Protein AF-A0A356F8R8-F1 (afdb_monomer)

Solvent-accessible surface area (backbone atoms only — not comparable to full-atom values): 13362 Å² total; per-residue (Å²): 129,89,61,66,87,83,54,49,58,68,58,48,51,52,45,50,47,66,68,47,67,82,53,99,66,63,59,43,29,42,50,39,72,48,41,33,42,83,85,25,40,31,35,57,41,28,85,85,42,59,75,45,39,69,36,51,53,25,67,57,47,25,76,77,69,74,30,52,52,32,49,30,39,32,30,40,7,29,25,28,15,23,25,66,76,27,68,31,54,86,28,48,30,30,36,21,36,29,26,23,89,46,42,39,37,14,40,22,52,74,42,43,64,51,61,48,83,57,57,34,66,59,71,61,25,46,42,64,32,93,91,34,90,66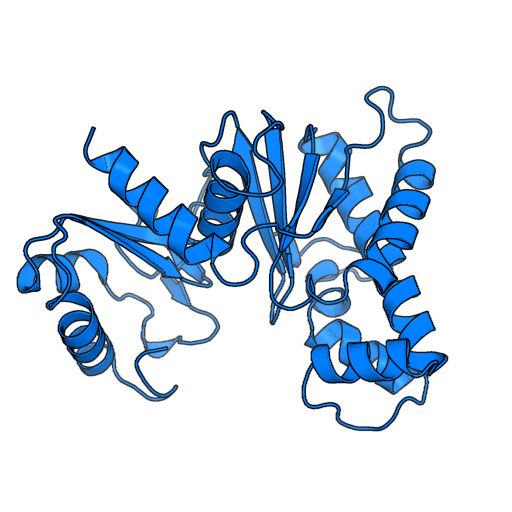,44,15,34,24,58,48,65,4,45,64,22,45,54,52,50,23,42,75,62,71,36,78,85,81,68,94,45,62,66,57,45,40,53,38,33,73,75,64,38,61,45,40,43,52,40,31,36,51,49,7,43,51,49,14,51,50,46,58,59,47,39,81,76,68,59,39,57,24,34,34,34,28,49,75,52,32,84,46,34,85,58,16,47,64,40,17,54,54,45,27,45,65,70,38,69,86,41,88,90,58,73,54,53,77,44,52,45,61,46,59,93,44,16,25,58,50,11,8,39,49,59,31,53,65,74,76,114

Sequence (261 aa):
MPCPADCGQKEFVDRLVDLLRPLPAASAGIDLPGFLDEKRRKILRLSNLPQLDGLHLAARLERRLKWNILLEADSNAGGVGEARLGAGREFKRLLYLSIGTGLGAALTIEGAPVRVSNNTVGHVAGVPIGGQTRRGAEKLLSARGILGRFRKRGGRSRLPGTLALFELARDGDQAALDTWLETGELLAELLAILVPLLRPDGIIIGGGVAGASEWFLPAARRALRLRLRSYEAGCPEIRAAGLKAYAGAAGAALSARDTLI

pLDDT: mean 91.65, std 8.09, range [53.22, 98.5]

Secondary structure (DSSP, 8-state):
--S-TT--HHHHHHHHHHHHTTS--SEEEEEESEEE-TTS-SEEEETT-GGGTT--HHHHHHHHH-SEEEEEEHHHHHHHHHHHTSTTTT-SEEEEEEESSSEEEEEEETTEE---GGGSS--GGG---TT-SSSHHHHHHSHHHHHHHHHHTTPPS--SSHHHHHHHHHTT-HHHHHHHHHHHHHHHHHHHHHHHHH--SEEEEESTTGGGHHHHHHHHHHHHHHHTTT-TT-PPEEEE-SSGGGHHHHHHHHHHHTT--

Mean predicted aligned error: 4.68 Å

Radius of gyration: 18.89 Å; Cα contacts (8 Å, |Δi|>4): 548; chains: 1; bounding box: 40×42×54 Å

Structure (mmCIF, N/CA/C/O backbone):
data_AF-A0A356F8R8-F1
#
_entry.id   AF-A0A356F8R8-F1
#
loop_
_atom_site.group_PDB
_atom_site.id
_atom_site.type_symbol
_atom_site.label_atom_id
_atom_site.label_alt_id
_atom_site.label_comp_id
_atom_site.label_asym_id
_atom_site.label_entity_id
_atom_site.label_seq_id
_atom_site.pdbx_PDB_ins_code
_atom_site.Cartn_x
_atom_site.Cartn_y
_atom_site.Cartn_z
_atom_site.occupancy
_atom_site.B_iso_or_equiv
_atom_site.auth_seq_id
_atom_site.auth_comp_id
_atom_site.auth_asym_id
_atom_site.auth_atom_id
_atom_site.pdbx_PDB_model_num
ATOM 1 N N . MET A 1 1 ? 8.201 -14.882 -3.331 1.00 56.53 1 MET A N 1
ATOM 2 C CA . MET A 1 1 ? 9.535 -14.426 -3.782 1.00 56.53 1 MET A CA 1
ATOM 3 C C . MET A 1 1 ? 10.306 -15.611 -4.335 1.00 56.53 1 MET A C 1
ATOM 5 O O . MET A 1 1 ? 10.178 -16.682 -3.758 1.00 56.53 1 MET A O 1
ATOM 9 N N . PRO A 1 2 ? 11.090 -15.437 -5.410 1.00 59.22 2 PRO A N 1
ATOM 10 C CA . PRO A 1 2 ? 11.803 -16.540 -6.052 1.00 59.22 2 PRO A CA 1
ATOM 11 C C . PRO A 1 2 ? 13.062 -16.999 -5.295 1.00 59.22 2 PRO A C 1
ATOM 13 O O . PRO A 1 2 ? 13.608 -18.034 -5.652 1.00 59.22 2 PRO A O 1
ATOM 16 N N . CYS A 1 3 ? 13.538 -16.265 -4.279 1.00 66.56 3 CYS A N 1
ATOM 17 C CA . CYS A 1 3 ? 14.807 -16.550 -3.601 1.00 66.56 3 CYS A CA 1
ATOM 18 C C . CYS A 1 3 ? 14.756 -16.250 -2.085 1.00 66.56 3 CYS A C 1
ATOM 20 O O . CYS A 1 3 ? 13.982 -15.367 -1.693 1.00 66.56 3 CYS A O 1
ATOM 22 N N . PRO A 1 4 ? 15.566 -16.934 -1.248 1.00 71.62 4 PRO A N 1
ATOM 23 C CA . PRO A 1 4 ? 15.776 -16.591 0.163 1.00 71.62 4 PRO A CA 1
ATOM 24 C C . PRO A 1 4 ? 16.387 -15.191 0.375 1.00 71.62 4 PRO A C 1
ATOM 26 O O . PRO A 1 4 ? 16.862 -14.552 -0.564 1.00 71.62 4 PRO A O 1
ATOM 29 N N . ALA A 1 5 ? 16.360 -14.692 1.616 1.00 68.69 5 ALA A N 1
ATOM 30 C CA . ALA A 1 5 ? 16.743 -13.312 1.942 1.00 68.69 5 ALA A CA 1
ATOM 31 C C . ALA A 1 5 ? 18.249 -13.010 1.796 1.00 68.69 5 ALA A C 1
ATOM 33 O O . ALA A 1 5 ? 18.619 -11.844 1.715 1.00 68.69 5 ALA A O 1
ATOM 34 N N . ASP A 1 6 ? 19.104 -14.029 1.741 1.00 72.69 6 ASP A N 1
ATOM 35 C CA . ASP A 1 6 ? 20.565 -13.963 1.572 1.00 72.69 6 ASP A CA 1
ATOM 36 C C . ASP A 1 6 ? 21.023 -14.127 0.109 1.00 72.69 6 ASP A C 1
ATOM 38 O O . ASP A 1 6 ? 22.210 -14.040 -0.203 1.00 72.69 6 ASP A O 1
ATOM 42 N N . CYS A 1 7 ? 20.075 -14.305 -0.808 1.00 81.25 7 CYS A N 1
ATOM 43 C CA . CYS A 1 7 ? 20.317 -14.486 -2.231 1.00 81.25 7 CYS A CA 1
ATOM 44 C C . CYS A 1 7 ? 21.020 -13.286 -2.875 1.00 81.25 7 CYS A C 1
ATOM 46 O O . CYS A 1 7 ? 20.529 -12.154 -2.806 1.00 81.25 7 CYS A O 1
ATOM 48 N N . GLY A 1 8 ? 22.143 -13.533 -3.556 1.00 88.94 8 GLY A N 1
ATOM 49 C CA . GLY A 1 8 ? 22.891 -12.502 -4.277 1.00 88.94 8 GLY A CA 1
ATOM 50 C C . GLY A 1 8 ? 22.179 -12.004 -5.543 1.00 88.94 8 GLY A C 1
ATOM 51 O O . GLY A 1 8 ? 21.314 -12.674 -6.107 1.00 88.94 8 GLY A O 1
ATOM 52 N N . GLN A 1 9 ? 22.592 -10.839 -6.061 1.00 92.69 9 GLN A N 1
ATOM 53 C CA . GLN A 1 9 ? 21.959 -10.216 -7.239 1.00 92.69 9 GLN A CA 1
ATOM 54 C C . GLN A 1 9 ? 21.925 -11.127 -8.475 1.00 92.69 9 GLN A C 1
ATOM 56 O O . GLN A 1 9 ? 20.934 -11.139 -9.203 1.00 92.69 9 GLN A O 1
ATOM 61 N N . LYS A 1 10 ? 23.005 -11.879 -8.735 1.00 92.56 10 LYS A N 1
ATOM 62 C CA . LYS A 1 10 ? 23.079 -12.791 -9.888 1.00 92.56 10 LYS A CA 1
ATOM 63 C C . LYS A 1 10 ? 22.031 -13.899 -9.772 1.00 92.56 10 LYS A C 1
ATOM 65 O O . LYS A 1 10 ? 21.245 -14.076 -10.695 1.00 92.56 10 LYS A O 1
ATOM 70 N N . GLU A 1 11 ? 22.005 -14.583 -8.631 1.00 92.75 11 GLU A N 1
ATOM 71 C CA . GLU A 1 11 ? 21.069 -15.677 -8.372 1.00 92.75 11 GLU A CA 1
ATOM 72 C C . GLU A 1 11 ? 19.614 -15.194 -8.430 1.00 92.75 11 GLU A C 1
ATOM 74 O O . GLU A 1 11 ? 18.769 -15.842 -9.043 1.00 92.75 11 GLU A O 1
ATOM 79 N N . PHE A 1 12 ? 19.327 -14.012 -7.879 1.00 92.31 12 PHE A N 1
ATOM 80 C CA . PHE A 1 12 ? 18.001 -13.405 -7.965 1.00 92.31 12 PHE A CA 1
ATOM 81 C C . PHE A 1 12 ? 17.548 -13.208 -9.421 1.00 92.31 12 PHE A C 1
ATOM 83 O O . PHE A 1 12 ? 16.421 -13.556 -9.779 1.00 92.31 12 PHE A O 1
ATOM 90 N N . VAL A 1 13 ? 18.433 -12.684 -10.277 1.00 94.56 13 VAL A N 1
ATOM 91 C CA . VAL A 1 13 ? 18.146 -12.500 -11.707 1.00 94.56 13 VAL A CA 1
ATOM 92 C C . VAL A 1 13 ? 18.006 -13.843 -12.427 1.00 94.56 13 VAL A C 1
ATOM 94 O O . VAL A 1 13 ? 17.118 -13.968 -13.264 1.00 94.56 13 VAL A O 1
ATOM 97 N N . ASP A 1 14 ? 18.858 -14.829 -12.130 1.00 94.38 14 ASP A N 1
ATOM 98 C CA . ASP A 1 14 ? 18.773 -16.181 -12.703 1.00 94.38 14 ASP A CA 1
ATOM 99 C C . ASP A 1 14 ? 17.395 -16.798 -12.441 1.00 94.38 14 ASP A C 1
ATOM 101 O O . ASP A 1 14 ? 16.677 -17.131 -13.383 1.00 94.38 14 ASP A O 1
ATOM 105 N N . ARG A 1 15 ? 16.959 -16.808 -11.180 1.00 93.50 15 ARG A N 1
ATOM 106 C CA . ARG A 1 15 ? 15.668 -17.387 -10.792 1.00 93.50 15 ARG A CA 1
ATOM 107 C C . ARG A 1 15 ? 14.468 -16.639 -11.370 1.00 93.50 15 ARG A C 1
ATOM 109 O O . ARG A 1 15 ? 13.476 -17.267 -11.728 1.00 93.50 15 ARG A O 1
ATOM 116 N N . LEU A 1 16 ? 14.533 -15.308 -11.474 1.00 93.38 16 LEU A N 1
ATOM 117 C CA . LEU A 1 16 ? 13.480 -14.540 -12.148 1.00 93.38 16 LEU A CA 1
ATOM 118 C C . LEU A 1 16 ? 13.394 -14.876 -13.638 1.00 93.38 16 LEU A C 1
ATOM 120 O O . LEU A 1 16 ? 12.294 -14.980 -14.169 1.00 93.38 16 LEU A O 1
ATOM 124 N N . VAL A 1 17 ? 14.529 -15.055 -14.315 1.00 95.25 17 VAL A N 1
ATOM 125 C CA . VAL A 1 17 ? 14.537 -15.457 -15.727 1.00 95.25 17 VAL A CA 1
ATOM 126 C C . VAL A 1 17 ? 13.929 -16.843 -15.896 1.00 95.25 17 VAL A C 1
ATOM 128 O O . VAL A 1 17 ? 13.112 -17.014 -16.795 1.00 95.25 17 VAL A O 1
ATOM 131 N N . ASP A 1 18 ? 14.273 -17.798 -15.034 1.00 94.81 18 ASP A N 1
ATOM 132 C CA . ASP A 1 18 ? 13.727 -19.157 -15.099 1.00 94.81 18 ASP A CA 1
ATOM 133 C C . ASP A 1 18 ? 12.215 -19.186 -14.838 1.00 94.81 18 ASP A C 1
ATOM 135 O O . ASP A 1 18 ? 11.489 -19.924 -15.500 1.00 94.81 18 ASP A O 1
ATOM 139 N N . LEU A 1 19 ? 11.726 -18.332 -13.931 1.00 93.06 19 LEU A N 1
ATOM 140 C CA . LEU A 1 19 ? 10.296 -18.180 -13.661 1.00 93.06 19 LEU A CA 1
ATOM 141 C C . LEU A 1 19 ? 9.539 -17.547 -14.837 1.00 93.06 19 LEU A C 1
ATOM 143 O O . LEU A 1 19 ? 8.409 -17.933 -15.122 1.00 93.06 19 LEU A O 1
ATOM 147 N N . LEU A 1 20 ? 10.134 -16.545 -15.487 1.00 93.12 20 LEU A N 1
ATOM 148 C CA . LEU A 1 20 ? 9.461 -15.757 -16.518 1.00 93.12 20 LEU A CA 1
ATOM 149 C C . LEU A 1 20 ? 9.541 -16.405 -17.900 1.00 93.12 20 LEU A C 1
ATOM 151 O O . LEU A 1 20 ? 8.553 -16.392 -18.621 1.00 93.12 20 LEU A O 1
ATOM 155 N N . ARG A 1 21 ? 10.679 -17.002 -18.273 1.00 93.62 21 ARG A N 1
ATOM 156 C CA . ARG A 1 21 ? 10.941 -17.537 -19.623 1.00 93.62 21 ARG A CA 1
ATOM 157 C C . ARG A 1 21 ? 9.838 -18.447 -20.196 1.00 93.62 21 ARG A C 1
ATOM 159 O O . ARG A 1 21 ? 9.625 -18.357 -21.402 1.00 93.62 21 ARG A O 1
ATOM 166 N N . PRO A 1 22 ? 9.149 -19.302 -19.416 1.00 95.00 22 PRO A N 1
ATOM 167 C CA . PRO A 1 22 ? 8.088 -20.154 -19.953 1.00 95.00 22 PRO A CA 1
ATOM 168 C C . PRO A 1 22 ? 6.819 -19.400 -20.378 1.00 95.00 22 PRO A C 1
ATOM 170 O O . PRO A 1 22 ? 5.973 -19.981 -21.054 1.00 95.00 22 PRO A O 1
ATOM 173 N N . LEU A 1 23 ? 6.637 -18.142 -19.962 1.00 93.00 23 LEU A N 1
ATOM 174 C CA . LEU A 1 23 ? 5.413 -17.393 -20.239 1.00 93.00 23 LEU A CA 1
ATOM 175 C C . LEU A 1 23 ? 5.447 -16.796 -21.659 1.00 93.00 23 LEU A C 1
ATOM 177 O O . LEU A 1 23 ? 6.457 -16.211 -22.052 1.00 93.00 23 LEU A O 1
ATOM 181 N N . PRO A 1 24 ? 4.344 -16.867 -22.427 1.00 92.62 24 PRO A N 1
ATOM 182 C CA . PRO A 1 24 ? 4.261 -16.287 -23.765 1.00 92.62 24 PRO A CA 1
ATOM 183 C C . PRO A 1 24 ? 4.009 -14.771 -23.687 1.00 92.62 24 PRO A C 1
ATOM 185 O O . PRO A 1 24 ? 2.904 -14.295 -23.938 1.00 92.62 24 PRO A O 1
ATOM 188 N N . ALA A 1 25 ? 5.026 -14.004 -23.296 1.00 91.25 25 ALA A N 1
ATOM 189 C CA . ALA A 1 25 ? 4.940 -12.553 -23.141 1.00 91.25 25 ALA A CA 1
ATOM 190 C C . ALA A 1 25 ? 6.011 -11.819 -23.962 1.00 91.25 25 ALA A C 1
ATOM 192 O O . ALA A 1 25 ? 7.051 -12.376 -24.296 1.00 91.25 25 ALA A O 1
ATOM 193 N N . ALA A 1 26 ? 5.751 -10.544 -24.265 1.00 90.44 26 ALA A N 1
ATOM 194 C CA . ALA A 1 26 ? 6.723 -9.616 -24.859 1.00 90.44 26 ALA A CA 1
ATOM 195 C C . ALA A 1 26 ? 7.119 -8.482 -23.893 1.00 90.44 26 ALA A C 1
ATOM 197 O O . ALA A 1 26 ? 8.051 -7.721 -24.156 1.00 90.44 26 ALA A O 1
ATOM 198 N N . SER A 1 27 ? 6.424 -8.369 -22.759 1.00 94.00 27 SER A N 1
ATOM 199 C CA . SER A 1 27 ? 6.683 -7.367 -21.729 1.00 94.00 27 SER A CA 1
ATOM 200 C C . SER A 1 27 ? 6.327 -7.877 -20.342 1.00 94.00 27 SER A C 1
ATOM 202 O O . SER A 1 27 ? 5.372 -8.639 -20.197 1.00 94.00 27 SER A O 1
ATOM 204 N N . ALA A 1 28 ? 7.025 -7.386 -19.321 1.00 95.19 28 ALA A N 1
ATOM 205 C CA . ALA A 1 28 ? 6.699 -7.650 -17.925 1.00 95.19 28 ALA A CA 1
ATOM 206 C C . ALA A 1 28 ? 6.843 -6.387 -17.071 1.00 95.19 28 ALA A C 1
ATOM 208 O O . ALA A 1 28 ? 7.812 -5.638 -17.196 1.00 95.19 28 ALA A O 1
ATOM 209 N N . GLY A 1 29 ? 5.891 -6.196 -16.162 1.00 95.81 29 GLY A N 1
ATOM 210 C CA . GLY A 1 29 ? 6.020 -5.264 -15.051 1.00 95.81 29 GLY A CA 1
ATOM 211 C C . GLY A 1 29 ? 6.424 -6.014 -13.791 1.00 95.81 29 GLY A C 1
ATOM 212 O O . GLY A 1 29 ? 5.852 -7.060 -13.493 1.00 95.81 29 GLY A O 1
ATOM 213 N N . ILE A 1 30 ? 7.395 -5.486 -13.056 1.00 94.88 30 ILE A N 1
ATOM 214 C CA . ILE A 1 30 ? 7.879 -6.059 -11.801 1.00 94.88 30 ILE A CA 1
ATOM 215 C C . ILE A 1 30 ? 7.530 -5.090 -10.672 1.00 94.88 30 ILE A C 1
ATOM 217 O O . ILE A 1 30 ? 8.125 -4.014 -10.588 1.00 94.88 30 ILE A O 1
ATOM 221 N N . ASP A 1 31 ? 6.573 -5.465 -9.819 1.00 92.75 31 ASP A N 1
ATOM 222 C CA . ASP A 1 31 ? 6.307 -4.729 -8.582 1.00 92.75 31 ASP A CA 1
ATOM 223 C C . ASP A 1 31 ? 7.415 -4.977 -7.549 1.00 92.75 31 ASP A C 1
ATOM 225 O O . ASP A 1 31 ? 7.956 -6.081 -7.435 1.00 92.75 31 ASP A O 1
ATOM 229 N N . LEU A 1 32 ? 7.820 -3.916 -6.849 1.00 90.62 32 LEU A N 1
ATOM 230 C CA . LEU A 1 32 ? 8.933 -3.948 -5.908 1.00 90.62 32 LEU A CA 1
ATOM 231 C C . LEU A 1 32 ? 8.662 -3.044 -4.690 1.00 90.62 32 LEU A C 1
ATOM 233 O O . LEU A 1 32 ? 8.307 -1.875 -4.867 1.00 90.62 32 LEU A O 1
ATOM 237 N N . PRO A 1 33 ? 8.882 -3.531 -3.450 1.00 86.50 33 PRO A N 1
ATOM 238 C CA . PRO A 1 33 ? 8.650 -2.759 -2.230 1.00 86.50 33 PRO A CA 1
ATOM 239 C C . PRO A 1 33 ? 9.844 -1.850 -1.903 1.00 86.50 33 PRO A C 1
ATOM 241 O O . PRO A 1 33 ? 10.651 -2.137 -1.009 1.00 86.50 33 PRO A O 1
ATOM 244 N N . GLY A 1 34 ? 9.985 -0.751 -2.644 1.00 84.94 34 GLY A N 1
ATOM 245 C CA . GLY A 1 34 ? 11.009 0.253 -2.367 1.00 84.94 34 GLY A CA 1
ATOM 246 C C . GLY A 1 34 ? 11.134 1.351 -3.414 1.00 84.94 34 GLY A C 1
ATOM 247 O O . GLY A 1 34 ? 10.202 1.650 -4.155 1.00 84.94 34 GLY A O 1
ATOM 248 N N . PHE A 1 35 ? 12.303 1.987 -3.431 1.00 87.62 35 PHE A N 1
ATOM 249 C CA . PHE A 1 35 ? 12.579 3.168 -4.239 1.00 87.62 35 PHE A CA 1
ATOM 250 C C . PHE A 1 35 ? 13.278 2.786 -5.540 1.00 87.62 35 PHE A C 1
ATOM 252 O O . PHE A 1 35 ? 14.259 2.036 -5.546 1.00 87.62 35 PHE A O 1
ATOM 259 N N . LEU A 1 36 ? 12.787 3.355 -6.635 1.00 90.81 36 LEU A N 1
ATOM 260 C CA . LEU A 1 36 ? 13.277 3.140 -7.992 1.00 90.81 36 LEU A CA 1
ATOM 261 C C . LEU A 1 36 ? 13.835 4.446 -8.556 1.00 90.81 36 LEU A C 1
ATOM 2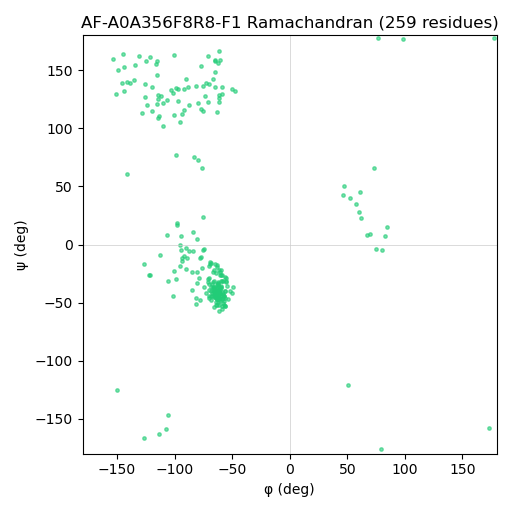63 O O . LEU A 1 36 ? 13.425 5.530 -8.136 1.00 90.81 36 LEU A O 1
ATOM 267 N N . ASP A 1 37 ? 14.747 4.345 -9.521 1.00 91.19 37 ASP A N 1
ATOM 268 C CA . ASP A 1 37 ? 15.199 5.512 -10.278 1.00 91.19 37 ASP A CA 1
ATOM 269 C C . ASP A 1 37 ? 14.053 6.100 -11.108 1.00 91.19 37 ASP A C 1
ATOM 271 O O . ASP A 1 37 ? 13.090 5.410 -11.428 1.00 91.19 37 ASP A O 1
ATOM 275 N N . GLU A 1 38 ? 14.148 7.370 -11.499 1.00 87.69 38 GLU A N 1
ATOM 276 C CA . GLU A 1 38 ? 13.085 8.071 -12.243 1.00 87.69 38 GLU A CA 1
ATOM 277 C C . GLU A 1 38 ? 12.675 7.345 -13.532 1.00 87.69 38 GLU A C 1
ATOM 279 O O . GLU A 1 38 ? 11.509 7.348 -13.918 1.00 87.69 38 GLU A O 1
ATOM 284 N N . LYS A 1 39 ? 13.620 6.643 -14.169 1.00 90.62 39 LYS A N 1
ATOM 285 C CA . LYS A 1 39 ? 13.356 5.855 -15.378 1.00 90.62 39 LYS A CA 1
ATOM 286 C C . LYS A 1 39 ? 12.675 4.515 -15.096 1.00 90.62 39 LYS A C 1
ATOM 288 O O . LYS A 1 39 ? 12.219 3.875 -16.040 1.00 90.62 39 LYS A O 1
ATOM 293 N N . ARG A 1 40 ? 12.599 4.084 -13.832 1.00 92.50 40 ARG A N 1
ATOM 294 C CA . ARG A 1 40 ? 12.009 2.814 -13.380 1.00 92.50 40 ARG A CA 1
ATOM 295 C C . ARG A 1 40 ? 12.707 1.580 -13.964 1.00 92.50 40 ARG A C 1
ATOM 297 O O . ARG A 1 40 ? 12.090 0.627 -14.439 1.00 92.50 40 ARG A O 1
ATOM 304 N N . ARG A 1 41 ? 14.036 1.619 -13.939 1.00 94.12 41 ARG A N 1
ATOM 305 C CA . ARG A 1 41 ? 14.967 0.639 -14.522 1.00 94.12 41 ARG A CA 1
ATOM 306 C C . ARG A 1 41 ? 15.923 0.044 -13.495 1.00 94.12 41 ARG A C 1
ATOM 308 O O . ARG A 1 41 ? 16.436 -1.062 -13.696 1.00 94.12 41 ARG A O 1
ATOM 315 N N . LYS A 1 42 ? 16.190 0.790 -12.424 1.00 94.62 42 LYS A N 1
ATOM 316 C CA . LYS A 1 42 ? 17.167 0.492 -11.383 1.00 94.62 42 LYS A CA 1
ATOM 317 C C . LYS A 1 42 ? 16.504 0.529 -10.013 1.00 94.62 42 LYS A C 1
ATOM 319 O O . LYS A 1 42 ? 15.748 1.442 -9.689 1.00 94.62 42 LYS A O 1
ATOM 324 N N . ILE A 1 43 ? 16.866 -0.445 -9.191 1.00 94.06 43 ILE A N 1
ATOM 325 C CA . ILE A 1 43 ? 16.535 -0.462 -7.773 1.00 94.06 43 ILE A CA 1
ATOM 326 C C . ILE A 1 43 ? 17.470 0.514 -7.063 1.00 94.06 43 ILE A C 1
ATOM 328 O O . ILE A 1 43 ? 18.686 0.316 -7.065 1.00 94.06 43 ILE A O 1
ATOM 332 N N . LEU A 1 44 ? 16.926 1.574 -6.466 1.00 92.06 44 LEU A N 1
ATOM 333 C CA . LEU A 1 44 ? 17.719 2.469 -5.625 1.00 92.06 44 LEU A CA 1
ATOM 334 C C . LEU A 1 44 ? 17.864 1.885 -4.228 1.00 92.06 44 LEU A C 1
ATOM 336 O O . LEU A 1 44 ? 18.985 1.793 -3.739 1.00 92.06 44 LEU A O 1
ATOM 340 N N . ARG A 1 45 ? 16.742 1.502 -3.606 1.00 89.88 45 ARG A N 1
ATOM 341 C CA . ARG A 1 45 ? 16.689 0.948 -2.248 1.00 89.88 45 ARG A CA 1
ATOM 342 C C . ARG A 1 45 ? 15.510 -0.014 -2.090 1.00 89.88 45 ARG A C 1
ATOM 344 O O . ARG A 1 45 ? 14.377 0.388 -2.348 1.00 89.88 45 ARG A O 1
ATOM 351 N N . LEU A 1 46 ? 15.745 -1.220 -1.580 1.00 86.25 46 LEU A N 1
ATOM 352 C CA . LEU A 1 46 ? 14.722 -2.176 -1.149 1.00 86.25 46 LEU A CA 1
ATOM 353 C C . LEU A 1 46 ? 14.879 -2.488 0.336 1.00 86.25 46 LEU A C 1
ATOM 355 O O . LEU A 1 46 ? 15.847 -3.113 0.757 1.00 86.25 46 LEU A O 1
ATOM 359 N N . SER A 1 47 ? 13.884 -2.108 1.138 1.00 74.38 47 SER A N 1
ATOM 360 C CA . SER A 1 47 ? 13.939 -2.261 2.600 1.00 74.38 47 SER A CA 1
ATOM 361 C C . SER A 1 47 ? 14.110 -3.715 3.047 1.00 74.38 47 SER A C 1
ATOM 363 O O . SER A 1 47 ? 14.803 -3.979 4.025 1.00 74.38 47 SER A O 1
ATOM 365 N N . ASN A 1 48 ? 13.492 -4.654 2.324 1.00 79.31 48 ASN A N 1
ATOM 366 C CA . ASN A 1 48 ? 13.497 -6.075 2.677 1.00 79.31 48 ASN A CA 1
ATOM 367 C C . ASN A 1 48 ? 14.620 -6.869 1.992 1.00 79.31 48 ASN A C 1
ATOM 369 O O . ASN A 1 48 ? 14.862 -8.008 2.377 1.00 79.31 48 ASN A O 1
ATOM 373 N N . LEU A 1 49 ? 15.263 -6.300 0.966 1.00 84.94 49 LEU A N 1
ATOM 374 C CA . LEU A 1 49 ? 16.275 -6.967 0.136 1.00 84.94 49 LEU A CA 1
ATOM 375 C C . LEU A 1 49 ? 17.403 -5.986 -0.221 1.00 84.94 49 LEU A C 1
ATOM 377 O O . LEU A 1 49 ? 17.618 -5.697 -1.403 1.00 84.94 49 LEU A O 1
ATOM 381 N N . PRO A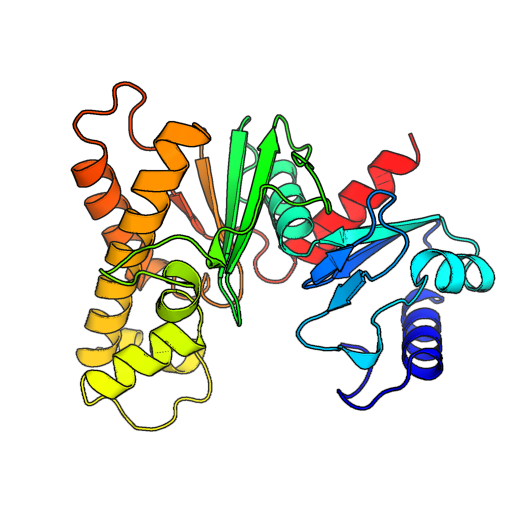 1 50 ? 18.114 -5.440 0.780 1.00 88.44 50 PRO A N 1
ATOM 382 C CA . PRO A 1 50 ? 19.116 -4.400 0.558 1.00 88.44 50 PRO A CA 1
ATOM 383 C C . PRO A 1 50 ? 20.268 -4.860 -0.345 1.00 88.44 50 PRO A C 1
ATOM 385 O O . PRO A 1 50 ? 20.926 -4.046 -0.981 1.00 88.44 50 PRO A O 1
ATOM 388 N N . GLN A 1 51 ? 20.504 -6.168 -0.465 1.00 89.19 51 GLN A N 1
ATOM 389 C CA . GLN A 1 51 ? 21.502 -6.717 -1.380 1.00 89.19 51 GLN A CA 1
ATOM 390 C C . GLN A 1 51 ? 21.181 -6.473 -2.863 1.00 89.19 51 GLN A C 1
ATOM 392 O O . GLN A 1 51 ? 22.058 -6.605 -3.717 1.00 89.19 51 GLN A O 1
ATOM 397 N N . LEU A 1 52 ? 19.936 -6.122 -3.191 1.00 91.69 52 LEU A N 1
ATOM 398 C CA . LEU A 1 52 ? 19.517 -5.751 -4.543 1.00 91.69 52 LEU A CA 1
ATOM 399 C C . LEU A 1 52 ? 19.664 -4.245 -4.815 1.00 91.69 52 LEU A C 1
ATOM 401 O O . LEU A 1 52 ? 19.421 -3.810 -5.942 1.00 91.69 52 LEU A O 1
ATOM 405 N N . ASP A 1 53 ? 20.074 -3.449 -3.825 1.00 93.38 53 ASP A N 1
ATOM 406 C CA . ASP A 1 53 ? 20.288 -2.013 -3.990 1.00 93.38 53 ASP A CA 1
ATOM 407 C C . ASP A 1 53 ? 21.332 -1.749 -5.089 1.00 93.38 53 ASP A C 1
ATOM 409 O O . ASP A 1 53 ? 22.361 -2.420 -5.207 1.00 93.38 53 ASP A O 1
ATOM 413 N N . GLY A 1 54 ? 21.045 -0.781 -5.957 1.00 94.44 54 GLY A N 1
ATOM 414 C CA . GLY A 1 54 ? 21.889 -0.444 -7.099 1.00 94.44 54 GLY A CA 1
ATOM 415 C C . GLY A 1 54 ? 21.739 -1.363 -8.320 1.00 94.44 54 GLY A C 1
ATOM 416 O O . GLY A 1 54 ? 22.332 -1.074 -9.364 1.00 94.44 54 GLY A O 1
ATOM 417 N N . LEU A 1 55 ? 20.943 -2.435 -8.251 1.00 95.25 55 LEU A N 1
ATOM 418 C CA . LEU A 1 55 ? 20.764 -3.363 -9.367 1.00 95.25 55 LEU A CA 1
ATOM 419 C C . LEU A 1 55 ? 19.951 -2.728 -10.506 1.00 95.25 55 LEU A C 1
ATOM 421 O O . LEU A 1 55 ? 18.787 -2.357 -10.350 1.00 95.25 55 LEU A O 1
ATOM 425 N N . HIS A 1 56 ? 20.540 -2.691 -11.704 1.00 96.69 56 HIS A N 1
ATOM 426 C CA . HIS A 1 56 ? 19.844 -2.387 -12.961 1.00 96.69 56 HIS A CA 1
ATOM 427 C C . HIS A 1 56 ? 19.012 -3.598 -13.420 1.00 96.69 56 HIS A C 1
ATOM 429 O O . HIS A 1 56 ? 19.337 -4.250 -14.417 1.00 96.69 56 HIS A O 1
ATOM 435 N N . LEU A 1 57 ? 17.981 -3.943 -12.641 1.00 96.00 57 LEU A N 1
ATOM 436 C CA . LEU A 1 57 ? 17.220 -5.184 -12.794 1.00 96.00 57 LEU A CA 1
ATOM 437 C C . LEU A 1 57 ? 16.562 -5.282 -14.170 1.00 96.00 57 LEU A C 1
ATOM 439 O O . LEU A 1 57 ? 16.674 -6.323 -14.816 1.00 96.00 57 LEU A O 1
ATOM 443 N N . ALA A 1 58 ? 15.949 -4.198 -14.649 1.00 95.94 58 ALA A N 1
ATOM 444 C CA . ALA A 1 58 ? 15.245 -4.223 -15.924 1.00 95.94 58 ALA A CA 1
ATOM 445 C C . ALA A 1 58 ? 16.194 -4.608 -17.072 1.00 95.94 58 ALA A C 1
ATOM 447 O O . ALA A 1 58 ? 16.021 -5.652 -17.690 1.00 95.94 58 ALA A O 1
ATOM 448 N N . ALA A 1 59 ? 17.307 -3.887 -17.242 1.00 96.56 59 ALA A N 1
ATOM 4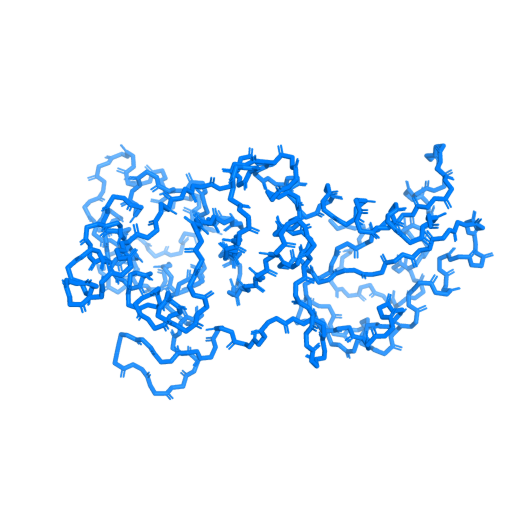49 C CA . ALA A 1 59 ? 18.300 -4.178 -18.285 1.00 96.56 59 ALA A CA 1
ATOM 450 C C . ALA A 1 59 ? 18.941 -5.581 -18.172 1.00 96.56 59 ALA A C 1
ATOM 452 O O . ALA A 1 59 ? 19.438 -6.142 -19.153 1.00 96.56 59 ALA A O 1
ATOM 453 N N . ARG A 1 60 ? 18.992 -6.163 -16.968 1.00 96.69 60 ARG A N 1
ATOM 454 C CA . ARG A 1 60 ? 19.484 -7.535 -16.753 1.00 96.69 60 ARG A CA 1
ATOM 455 C C . ARG A 1 60 ? 18.484 -8.574 -17.259 1.00 96.69 60 ARG A C 1
ATOM 457 O O . ARG A 1 60 ? 18.910 -9.535 -17.898 1.00 96.69 60 ARG A O 1
ATOM 464 N N . LEU A 1 61 ? 17.195 -8.364 -17.003 1.00 96.75 61 LEU A N 1
ATOM 465 C CA . LEU A 1 61 ? 16.118 -9.239 -17.463 1.00 96.75 61 LEU A CA 1
ATOM 466 C C . LEU A 1 61 ? 15.922 -9.132 -18.981 1.00 96.75 61 LEU A C 1
ATOM 468 O O . LEU A 1 61 ? 15.912 -10.153 -19.663 1.00 96.75 61 LEU A O 1
ATOM 472 N N . GLU A 1 62 ? 15.891 -7.920 -19.537 1.00 96.19 62 GLU A N 1
ATOM 473 C CA . GLU A 1 62 ? 15.706 -7.696 -20.980 1.00 96.19 62 GLU A CA 1
ATOM 474 C C . GLU A 1 62 ? 16.770 -8.378 -21.833 1.00 96.19 62 GLU A C 1
ATOM 476 O O . GLU A 1 62 ? 16.459 -9.013 -22.838 1.00 96.19 62 GLU A O 1
ATOM 481 N N . ARG A 1 63 ? 18.043 -8.316 -21.421 1.00 96.38 63 ARG A N 1
ATOM 482 C CA . ARG A 1 63 ? 19.128 -8.963 -22.173 1.00 96.38 63 ARG A CA 1
ATOM 483 C C . ARG A 1 63 ? 18.918 -10.468 -22.334 1.00 96.38 63 ARG A C 1
ATOM 485 O O . ARG A 1 63 ? 19.350 -11.015 -23.351 1.00 96.38 63 ARG A O 1
ATOM 492 N N . ARG A 1 64 ? 18.272 -11.106 -21.352 1.00 96.50 64 ARG A N 1
ATOM 493 C CA . ARG A 1 64 ? 18.088 -12.561 -21.257 1.00 96.50 64 ARG A CA 1
ATOM 494 C C . ARG A 1 64 ? 16.728 -13.052 -21.739 1.00 96.50 64 ARG A C 1
ATOM 496 O O . ARG A 1 64 ? 16.655 -14.190 -22.184 1.00 96.50 64 ARG A O 1
ATOM 503 N N . LEU A 1 65 ? 15.689 -12.227 -21.622 1.00 95.50 65 LEU A N 1
ATOM 504 C CA . LEU A 1 65 ? 14.318 -12.563 -22.021 1.00 95.50 65 LEU A CA 1
ATOM 505 C C . LEU A 1 65 ? 13.936 -11.969 -23.381 1.00 95.50 65 LEU A C 1
ATOM 507 O O . LEU A 1 65 ? 13.056 -12.500 -24.040 1.00 95.50 65 LEU A O 1
ATOM 511 N N . LYS A 1 66 ? 14.610 -10.893 -23.815 1.00 95.00 66 LYS A N 1
ATOM 512 C CA . LYS A 1 66 ? 14.243 -10.084 -24.994 1.00 95.00 66 LYS A CA 1
ATOM 513 C C . LYS A 1 66 ? 12.848 -9.452 -24.892 1.00 95.00 66 LYS A C 1
ATOM 515 O O . LYS A 1 66 ? 12.206 -9.200 -25.902 1.00 95.00 66 LYS A O 1
ATOM 520 N N . TRP A 1 67 ? 12.390 -9.198 -23.670 1.00 95.12 67 TRP A N 1
ATOM 521 C CA . TRP A 1 67 ? 11.117 -8.532 -23.375 1.00 95.12 67 TRP A CA 1
ATOM 522 C C . TRP A 1 67 ? 11.341 -7.069 -23.018 1.00 95.12 67 TRP A C 1
ATOM 524 O O . TRP A 1 67 ? 12.451 -6.717 -22.635 1.00 95.12 67 TRP A O 1
ATOM 534 N N . ASN A 1 68 ? 10.295 -6.246 -23.065 1.00 93.81 68 ASN A N 1
ATOM 535 C CA . ASN A 1 68 ? 10.289 -4.930 -22.425 1.00 93.81 68 ASN A CA 1
ATOM 536 C C . ASN A 1 68 ? 10.023 -5.087 -20.917 1.00 93.81 68 ASN A C 1
ATOM 538 O O . ASN A 1 68 ? 9.003 -5.658 -20.526 1.00 93.81 68 ASN A O 1
ATOM 542 N N . ILE A 1 69 ? 10.928 -4.609 -20.060 1.00 96.12 69 ILE A N 1
ATOM 543 C CA . ILE A 1 69 ? 10.797 -4.774 -18.605 1.00 96.12 69 ILE A CA 1
ATOM 544 C C . ILE A 1 69 ? 10.592 -3.425 -17.930 1.00 96.12 69 ILE A C 1
ATOM 546 O O . ILE A 1 69 ? 11.402 -2.516 -18.070 1.00 96.12 69 ILE A O 1
ATOM 550 N N . LEU A 1 70 ? 9.563 -3.306 -17.103 1.00 94.81 70 LEU A N 1
ATOM 551 C CA . LEU A 1 70 ? 9.331 -2.108 -16.308 1.00 94.81 70 LEU A CA 1
ATOM 552 C C . LEU A 1 70 ? 9.344 -2.447 -14.825 1.00 94.81 70 LEU A C 1
ATOM 554 O O . LEU A 1 70 ? 8.731 -3.425 -14.408 1.00 94.81 70 LEU A O 1
ATOM 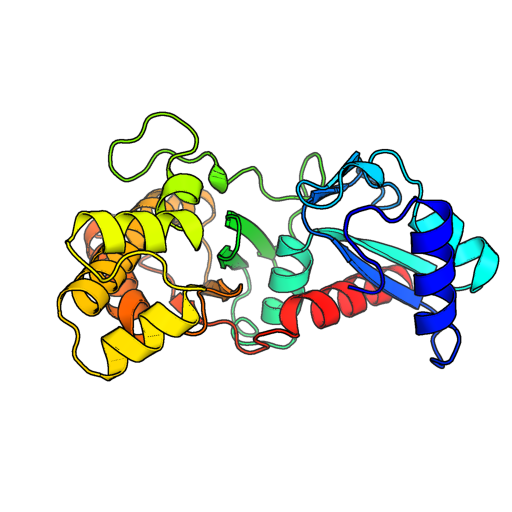558 N N . LEU A 1 71 ? 10.023 -1.636 -14.019 1.00 95.00 71 LEU A N 1
ATOM 559 C CA . LEU A 1 71 ? 9.904 -1.726 -12.567 1.00 95.00 71 LEU A CA 1
ATOM 560 C C . LEU A 1 71 ? 8.777 -0.801 -12.101 1.00 95.00 71 LEU A C 1
ATOM 562 O O . LEU A 1 71 ? 8.607 0.294 -12.628 1.00 95.00 71 LEU A O 1
ATOM 566 N N . GLU A 1 72 ? 8.008 -1.206 -11.104 1.00 93.50 72 GLU A N 1
ATOM 567 C CA . GLU A 1 72 ? 6.996 -0.340 -10.506 1.00 93.50 72 GLU A CA 1
ATOM 568 C C . GLU A 1 72 ? 7.053 -0.429 -8.985 1.00 93.50 72 GLU A C 1
ATOM 570 O O . GLU A 1 72 ? 7.290 -1.496 -8.419 1.00 93.50 72 GLU A O 1
ATOM 575 N N . ALA A 1 73 ? 6.856 0.709 -8.320 1.00 91.44 73 ALA A N 1
ATOM 576 C CA . ALA A 1 73 ? 6.731 0.713 -6.870 1.00 91.44 73 ALA A CA 1
ATOM 577 C C . ALA A 1 73 ? 5.460 -0.055 -6.482 1.00 91.44 73 ALA A C 1
ATOM 579 O O . ALA A 1 73 ? 4.407 0.147 -7.088 1.00 91.44 73 ALA A O 1
ATOM 580 N N . ASP A 1 74 ? 5.539 -0.916 -5.472 1.00 91.38 74 ASP A N 1
ATOM 581 C CA . ASP A 1 74 ? 4.423 -1.750 -5.009 1.00 91.38 74 ASP A CA 1
ATOM 582 C C . ASP A 1 74 ? 3.136 -0.953 -4.724 1.00 91.38 74 ASP A C 1
ATOM 584 O O . ASP A 1 74 ? 2.039 -1.381 -5.092 1.00 91.38 74 ASP A O 1
ATOM 588 N N . SER A 1 75 ? 3.257 0.236 -4.127 1.00 92.19 75 SER A N 1
ATOM 589 C CA . SER A 1 75 ? 2.122 1.115 -3.856 1.00 92.19 75 SER A CA 1
ATOM 590 C C . SER A 1 75 ? 1.480 1.641 -5.139 1.00 92.19 75 SER A C 1
ATOM 592 O O . SER A 1 75 ? 0.256 1.610 -5.258 1.00 92.19 75 SER A O 1
ATOM 594 N N . ASN A 1 76 ? 2.279 2.069 -6.120 1.00 94.31 76 ASN A N 1
ATOM 595 C CA . ASN A 1 76 ? 1.774 2.494 -7.426 1.00 94.31 76 ASN A CA 1
ATOM 596 C C . ASN A 1 76 ? 1.136 1.338 -8.176 1.00 94.31 76 ASN A C 1
ATOM 598 O O . ASN A 1 76 ? 0.060 1.504 -8.738 1.00 94.31 76 ASN A O 1
ATOM 602 N N . ALA A 1 77 ? 1.792 0.179 -8.185 1.00 95.62 77 ALA A N 1
ATOM 603 C CA . ALA A 1 77 ? 1.287 -1.014 -8.835 1.00 95.62 77 ALA A CA 1
ATOM 604 C C . ALA A 1 77 ? -0.080 -1.390 -8.241 1.00 95.62 77 ALA A C 1
ATOM 606 O O . ALA A 1 77 ? -1.062 -1.482 -8.970 1.00 95.62 77 ALA A O 1
ATOM 607 N N . GLY A 1 78 ? -0.197 -1.459 -6.911 1.00 96.38 78 GLY A N 1
ATOM 608 C CA . GLY A 1 78 ? -1.484 -1.673 -6.245 1.00 96.38 78 GLY A CA 1
ATOM 609 C C . GLY A 1 78 ? -2.530 -0.610 -6.601 1.00 96.38 78 GLY A C 1
ATOM 610 O O . GLY A 1 78 ? -3.662 -0.955 -6.938 1.00 96.38 78 GLY A O 1
ATOM 611 N N . GLY A 1 79 ? -2.143 0.669 -6.608 1.00 96.88 79 GLY A N 1
ATOM 612 C CA . GLY A 1 79 ? -3.026 1.777 -6.972 1.00 96.88 79 GLY A CA 1
ATOM 613 C C . GLY A 1 79 ? -3.548 1.696 -8.407 1.00 96.88 79 GLY A C 1
ATOM 614 O O . GLY A 1 79 ? -4.748 1.837 -8.621 1.00 96.88 79 GLY A O 1
ATOM 615 N N . VAL A 1 80 ? -2.681 1.412 -9.383 1.00 97.44 80 VAL A N 1
ATOM 616 C CA . VAL A 1 80 ? -3.064 1.231 -10.794 1.00 97.44 80 VAL A CA 1
ATOM 617 C C . VAL A 1 80 ? -3.961 0.010 -10.963 1.00 97.44 80 VAL A C 1
ATOM 619 O O . VAL A 1 80 ? -4.970 0.087 -11.665 1.00 97.44 80 VAL A O 1
ATOM 622 N N . GLY A 1 81 ? -3.624 -1.105 -10.309 1.00 98.00 81 GLY A N 1
ATOM 623 C CA . GLY A 1 81 ? -4.440 -2.315 -10.335 1.00 98.00 81 GLY A CA 1
ATOM 624 C C . GLY A 1 81 ? -5.861 -2.035 -9.848 1.00 98.00 81 GLY A C 1
ATOM 625 O O . GLY A 1 81 ? -6.829 -2.304 -10.558 1.00 98.00 81 GLY A O 1
ATOM 626 N N . GLU A 1 82 ? -5.998 -1.421 -8.673 1.00 98.31 82 GLU A N 1
ATOM 627 C CA . GLU A 1 82 ? -7.306 -1.113 -8.088 1.00 98.31 82 GLU A CA 1
ATOM 628 C C . GLU A 1 82 ? -8.082 -0.043 -8.865 1.00 98.31 82 GLU A C 1
ATOM 630 O O . GLU A 1 82 ? -9.298 -0.170 -9.009 1.00 98.31 82 GLU A O 1
ATOM 635 N N . ALA A 1 83 ? -7.396 0.965 -9.413 1.00 98.25 83 ALA A N 1
ATOM 636 C CA . ALA A 1 83 ? -8.019 2.021 -10.209 1.00 98.25 83 ALA A CA 1
ATOM 637 C C . ALA A 1 83 ? -8.533 1.533 -11.569 1.00 98.25 83 ALA A C 1
ATOM 639 O O . ALA A 1 83 ? -9.481 2.100 -12.096 1.00 98.25 83 ALA A O 1
ATOM 640 N N . ARG A 1 84 ? -7.923 0.502 -12.168 1.00 97.94 84 ARG A N 1
ATOM 641 C CA . ARG A 1 84 ? -8.307 0.041 -13.517 1.00 97.94 84 ARG A CA 1
ATOM 642 C C . ARG A 1 84 ? -9.088 -1.264 -13.535 1.00 97.94 84 ARG A C 1
ATOM 644 O O . ARG A 1 84 ? -9.921 -1.454 -14.417 1.00 97.94 84 ARG A O 1
ATOM 651 N N . LEU A 1 85 ? -8.830 -2.161 -12.587 1.00 98.00 85 LEU A N 1
ATOM 652 C CA . LEU A 1 85 ? -9.405 -3.510 -12.565 1.00 98.00 85 LEU A CA 1
ATOM 653 C C . LEU A 1 85 ? -10.112 -3.853 -11.248 1.00 98.00 85 LEU A C 1
ATOM 655 O O . LEU A 1 85 ? -10.893 -4.800 -11.226 1.00 98.00 85 LEU A O 1
ATOM 659 N N . GLY A 1 86 ? -9.858 -3.108 -10.170 1.00 97.62 86 GLY A N 1
ATOM 660 C CA . GLY A 1 86 ? -10.338 -3.441 -8.829 1.00 97.62 86 GLY A CA 1
ATOM 661 C C . GLY A 1 86 ? -11.489 -2.579 -8.313 1.00 97.62 86 GLY A C 1
ATOM 662 O O . GLY A 1 86 ? -12.366 -2.137 -9.055 1.00 97.62 86 GLY A O 1
ATOM 663 N N . ALA A 1 87 ? -11.485 -2.359 -6.999 1.00 97.44 87 ALA A N 1
ATOM 664 C CA . ALA A 1 87 ? -12.563 -1.701 -6.263 1.00 97.44 87 ALA A CA 1
ATOM 665 C C . ALA A 1 87 ? -12.611 -0.174 -6.458 1.00 97.44 87 ALA A C 1
ATOM 667 O O . ALA A 1 87 ? -13.524 0.474 -5.941 1.00 97.44 87 ALA A O 1
ATOM 668 N N . GLY A 1 88 ? -11.633 0.396 -7.172 1.00 97.75 88 GLY A N 1
ATOM 669 C CA . GLY A 1 88 ? -11.501 1.831 -7.410 1.00 97.75 88 GLY A CA 1
ATOM 670 C C . GLY A 1 88 ? -11.846 2.293 -8.826 1.00 97.75 88 GLY A C 1
ATOM 671 O O . GLY A 1 88 ? -11.606 3.453 -9.137 1.00 97.75 88 GLY A O 1
ATOM 672 N N . ARG A 1 89 ? -12.399 1.418 -9.676 1.00 97.50 89 ARG A N 1
ATOM 673 C CA . ARG A 1 89 ? -12.651 1.678 -11.109 1.00 97.50 89 ARG A CA 1
ATOM 674 C C . ARG A 1 89 ? -13.509 2.897 -11.433 1.00 97.50 89 ARG A C 1
ATOM 676 O O . ARG A 1 89 ? -13.388 3.449 -12.520 1.00 97.50 89 ARG A O 1
ATOM 683 N N . GLU A 1 90 ? -14.400 3.279 -10.531 1.00 96.94 90 GLU A N 1
ATOM 684 C CA . GLU A 1 90 ? -15.288 4.430 -10.722 1.00 96.94 90 GLU A CA 1
ATOM 685 C C . GLU A 1 90 ? -14.688 5.750 -10.222 1.00 96.94 90 GLU A C 1
ATOM 687 O O . GLU A 1 90 ? -15.210 6.822 -10.524 1.00 96.94 90 GLU A O 1
ATOM 692 N N . PHE A 1 91 ? -13.581 5.695 -9.476 1.00 97.81 91 PHE A N 1
ATOM 693 C CA . PHE A 1 91 ? -12.928 6.884 -8.948 1.00 97.81 91 PHE A CA 1
ATOM 694 C C . PHE A 1 91 ? -11.929 7.424 -9.966 1.00 97.81 91 PHE A C 1
ATOM 696 O O . PHE A 1 91 ? -10.954 6.759 -10.315 1.00 97.81 91 PHE A O 1
ATOM 703 N N . LYS A 1 92 ? -12.133 8.671 -10.406 1.00 96.88 92 LYS A N 1
ATOM 704 C CA . LYS A 1 92 ? -11.168 9.347 -11.282 1.00 96.88 92 LYS A CA 1
ATOM 705 C C . LYS A 1 92 ? -9.883 9.634 -10.523 1.00 96.88 92 LYS A C 1
ATOM 707 O O . LYS A 1 92 ? -8.805 9.384 -11.043 1.00 96.88 92 LYS A O 1
ATOM 712 N N . ARG A 1 93 ? -9.981 10.133 -9.292 1.00 97.25 93 ARG A N 1
ATOM 713 C CA . ARG A 1 93 ? -8.840 10.379 -8.406 1.00 97.25 93 ARG A CA 1
ATOM 714 C C . ARG A 1 93 ? -8.870 9.389 -7.257 1.00 97.25 93 ARG A C 1
ATOM 716 O O . ARG A 1 93 ? -9.639 9.556 -6.312 1.00 97.25 93 ARG A O 1
ATOM 723 N N . LEU A 1 94 ? -8.034 8.362 -7.330 1.00 98.19 94 LEU A N 1
ATOM 724 C CA . LEU A 1 94 ? -7.993 7.305 -6.326 1.00 98.19 94 LEU A CA 1
ATOM 725 C C . LEU A 1 94 ? -6.748 7.426 -5.453 1.00 98.19 94 LEU A C 1
ATOM 727 O O . LEU A 1 94 ? -5.631 7.357 -5.966 1.00 98.19 94 LEU A O 1
ATOM 731 N N . LEU A 1 95 ? -6.944 7.513 -4.136 1.00 97.75 95 LEU A N 1
ATOM 732 C CA . LEU A 1 95 ? -5.876 7.312 -3.159 1.00 97.75 95 LEU A CA 1
ATOM 733 C C . LEU A 1 95 ? -5.844 5.839 -2.737 1.00 97.75 95 LEU A C 1
ATOM 735 O O . LEU A 1 95 ? -6.771 5.335 -2.109 1.00 97.75 95 LEU A O 1
ATOM 739 N N . TYR A 1 96 ? -4.756 5.151 -3.047 1.00 97.50 96 TYR A N 1
ATOM 740 C CA . TYR A 1 96 ? -4.490 3.794 -2.588 1.00 97.50 96 TYR A CA 1
ATOM 741 C C . TYR A 1 96 ? -3.500 3.824 -1.422 1.00 97.50 96 TYR A C 1
ATOM 743 O O . TYR A 1 96 ? -2.444 4.448 -1.529 1.00 97.50 96 TYR A O 1
ATOM 751 N N . LEU A 1 97 ? -3.819 3.135 -0.325 1.00 96.62 97 LEU A N 1
ATOM 752 C CA . LEU A 1 97 ? -2.915 2.909 0.804 1.00 96.62 97 LEU A CA 1
ATOM 753 C C . LEU A 1 97 ? -2.603 1.417 0.927 1.00 96.62 97 LEU A C 1
ATOM 755 O O . LEU A 1 97 ? -3.501 0.610 1.149 1.00 96.62 97 LEU A O 1
ATOM 759 N N . SER A 1 98 ? -1.325 1.052 0.833 1.00 94.19 98 SER A N 1
ATOM 760 C CA . SER A 1 98 ? -0.852 -0.313 1.080 1.00 94.19 98 SER A CA 1
ATOM 761 C C . SER A 1 98 ? -0.421 -0.439 2.535 1.00 94.19 98 SER A C 1
ATOM 763 O O . SER A 1 98 ? 0.568 0.178 2.938 1.00 94.19 98 SER A O 1
ATOM 765 N N . ILE A 1 99 ? -1.155 -1.227 3.324 1.00 94.69 99 ILE A N 1
ATOM 766 C CA . ILE A 1 99 ? -0.864 -1.452 4.741 1.00 94.69 99 ILE A CA 1
ATOM 767 C C . ILE A 1 99 ? -0.462 -2.914 4.945 1.00 94.69 99 ILE A C 1
ATOM 769 O O . ILE A 1 99 ? -1.269 -3.837 4.822 1.00 94.69 99 ILE A O 1
ATOM 773 N N . GLY A 1 100 ? 0.811 -3.137 5.260 1.00 91.56 100 GLY A N 1
ATOM 774 C CA . GLY A 1 100 ? 1.386 -4.466 5.447 1.00 91.56 100 GLY A CA 1
ATOM 775 C C . GLY A 1 100 ? 2.531 -4.425 6.448 1.00 91.56 100 GLY A C 1
ATOM 776 O O . GLY A 1 100 ? 2.369 -3.939 7.566 1.00 91.56 100 GLY A O 1
ATOM 777 N N . THR A 1 101 ? 3.707 -4.913 6.055 1.00 88.31 101 THR A N 1
ATOM 778 C CA . THR A 1 101 ? 4.929 -4.749 6.863 1.00 88.31 101 THR A CA 1
ATOM 779 C C . THR A 1 101 ? 5.307 -3.278 7.036 1.00 88.31 101 THR A C 1
ATOM 781 O O . THR A 1 101 ? 5.816 -2.909 8.090 1.00 88.31 101 THR A O 1
ATOM 784 N N . GLY A 1 102 ? 5.023 -2.454 6.024 1.00 89.50 102 GLY A N 1
ATOM 785 C CA . GLY A 1 102 ? 5.156 -1.000 6.049 1.00 89.50 102 GLY A CA 1
ATOM 786 C C . GLY A 1 102 ? 3.863 -0.298 5.632 1.00 89.50 102 GLY A C 1
ATOM 787 O O . GLY A 1 102 ? 2.798 -0.924 5.571 1.00 89.50 102 GLY A O 1
ATOM 788 N N . LEU A 1 103 ? 3.976 1.000 5.351 1.00 91.94 103 LEU A N 1
ATOM 789 C CA . LEU A 1 103 ? 2.878 1.841 4.878 1.00 91.94 103 LEU A CA 1
ATOM 790 C C . LEU A 1 103 ? 3.275 2.598 3.602 1.00 91.94 103 LEU A C 1
ATOM 792 O O . LEU A 1 103 ? 4.116 3.495 3.634 1.00 91.94 103 LEU A O 1
ATOM 796 N N . GLY A 1 104 ? 2.632 2.262 2.487 1.00 91.88 104 GLY A N 1
ATOM 797 C CA . GLY A 1 104 ? 2.818 2.929 1.197 1.00 91.88 104 GLY A CA 1
ATOM 798 C C . GLY A 1 104 ? 1.554 3.646 0.729 1.00 91.88 104 GLY A C 1
ATOM 799 O O . GLY A 1 104 ? 0.449 3.286 1.132 1.00 91.88 104 GLY A O 1
ATOM 800 N N . ALA A 1 105 ? 1.714 4.629 -0.157 1.00 94.00 105 ALA A N 1
ATOM 801 C CA . ALA A 1 105 ? 0.601 5.293 -0.829 1.00 94.00 105 ALA A CA 1
ATOM 802 C C . ALA A 1 105 ? 0.852 5.459 -2.326 1.00 94.00 105 ALA A C 1
ATOM 804 O O . ALA A 1 105 ? 1.999 5.545 -2.771 1.00 94.00 105 ALA A O 1
ATOM 805 N N . ALA A 1 106 ? -0.239 5.548 -3.076 1.00 95.12 106 ALA A N 1
ATOM 806 C CA . ALA A 1 106 ? -0.263 6.004 -4.455 1.00 95.12 106 ALA A CA 1
ATOM 807 C C . ALA A 1 106 ? -1.515 6.850 -4.691 1.00 95.12 106 ALA A C 1
ATOM 809 O O . ALA A 1 106 ? -2.593 6.517 -4.205 1.00 95.12 106 ALA A O 1
ATOM 810 N N . LEU A 1 107 ? -1.372 7.930 -5.452 1.00 96.62 107 LEU A N 1
ATOM 811 C CA . LEU A 1 107 ? -2.496 8.648 -6.041 1.00 96.62 107 LEU A CA 1
ATOM 812 C C . LEU A 1 107 ? -2.547 8.250 -7.509 1.00 96.62 107 LEU A C 1
ATOM 814 O O . LEU A 1 107 ? -1.520 8.276 -8.185 1.00 96.62 107 LEU A O 1
ATOM 818 N N . THR A 1 108 ? -3.725 7.909 -8.005 1.00 96.94 108 THR A N 1
ATOM 819 C CA . THR A 1 108 ? -3.958 7.787 -9.443 1.00 96.94 108 THR A CA 1
ATOM 820 C C . THR A 1 108 ? -4.961 8.840 -9.888 1.00 96.94 108 THR A C 1
ATOM 822 O O . THR A 1 108 ? -5.851 9.207 -9.122 1.00 96.94 108 THR A O 1
ATOM 825 N N . ILE A 1 109 ? -4.786 9.340 -11.107 1.00 97.12 109 ILE A N 1
ATOM 826 C CA . ILE A 1 109 ? -5.706 10.236 -11.801 1.00 97.12 109 ILE A CA 1
ATOM 827 C C . ILE A 1 109 ? -6.046 9.553 -13.123 1.00 97.12 109 ILE A C 1
ATOM 829 O O . ILE A 1 109 ? -5.151 9.219 -13.895 1.00 97.12 109 ILE A O 1
ATOM 833 N N . GLU A 1 110 ? -7.328 9.275 -13.334 1.00 96.88 110 GLU A N 1
ATOM 834 C CA . GLU A 1 110 ? -7.864 8.561 -14.498 1.00 96.88 110 GLU A CA 1
ATOM 835 C C . GLU A 1 110 ? -7.152 7.217 -14.733 1.00 96.88 110 GLU A C 1
ATOM 837 O O . GLU A 1 110 ? -6.824 6.820 -15.848 1.00 96.88 110 GLU A O 1
ATOM 842 N N . GLY A 1 111 ? -6.861 6.510 -13.636 1.00 95.94 111 GLY A N 1
ATOM 843 C CA . GLY A 1 111 ? -6.164 5.224 -13.653 1.00 95.94 111 GLY A CA 1
ATOM 844 C C . GLY A 1 111 ? -4.657 5.305 -13.923 1.00 95.94 111 GLY A C 1
ATOM 845 O O . GLY A 1 111 ? -3.981 4.275 -13.865 1.00 95.94 111 GLY A O 1
ATOM 846 N N . ALA A 1 112 ? -4.091 6.482 -14.193 1.00 94.38 112 ALA A N 1
ATOM 847 C CA . ALA A 1 112 ? -2.649 6.683 -14.301 1.00 94.38 112 ALA A CA 1
ATOM 848 C C . ALA A 1 112 ? -2.065 7.102 -12.942 1.00 94.38 112 ALA A C 1
ATOM 850 O O . ALA A 1 112 ? -2.630 7.968 -12.275 1.00 94.38 112 ALA A O 1
ATOM 851 N N . PRO A 1 113 ? -0.946 6.520 -12.483 1.00 93.12 113 PRO A N 1
ATOM 852 C CA . PRO A 1 113 ? -0.370 6.894 -11.200 1.00 93.12 113 PRO A CA 1
ATOM 853 C C . PRO A 1 113 ? 0.348 8.242 -11.308 1.00 93.12 113 PRO A C 1
ATOM 855 O O . PRO A 1 113 ? 1.114 8.491 -12.243 1.00 93.12 113 PRO A O 1
ATOM 858 N N . VAL A 1 114 ? 0.134 9.093 -10.310 1.00 92.62 114 VAL A N 1
ATOM 859 C CA . VAL A 1 114 ? 0.873 10.340 -10.133 1.00 92.62 114 VAL A CA 1
ATOM 860 C C . VAL A 1 114 ? 2.250 9.990 -9.592 1.00 92.62 114 VAL A C 1
ATOM 862 O O . VAL A 1 114 ? 2.390 9.486 -8.479 1.00 92.62 114 VAL A O 1
ATOM 865 N N . ARG A 1 115 ? 3.281 10.255 -10.389 1.00 86.88 115 ARG A N 1
ATOM 866 C CA . ARG A 1 115 ? 4.676 10.016 -10.017 1.00 86.88 115 ARG A CA 1
ATOM 867 C C . ARG A 1 115 ? 5.365 11.364 -9.829 1.00 86.88 115 ARG A C 1
ATOM 869 O O . ARG A 1 115 ? 5.387 12.165 -10.757 1.00 86.88 115 ARG A O 1
ATOM 876 N N . VAL A 1 116 ? 5.915 11.608 -8.641 1.00 83.06 116 VAL A N 1
ATOM 877 C CA . VAL A 1 116 ? 6.854 12.720 -8.399 1.00 83.06 116 VAL A CA 1
ATOM 878 C C . VAL A 1 116 ? 8.272 12.159 -8.219 1.00 83.06 116 VAL A C 1
ATOM 880 O O . VAL A 1 116 ? 8.546 11.043 -8.669 1.00 83.06 116 VAL A O 1
ATOM 883 N N . SER A 1 117 ? 9.192 12.897 -7.588 1.00 71.56 117 SER A N 1
ATOM 884 C CA . SER A 1 117 ? 10.563 12.432 -7.332 1.00 71.56 117 SER A CA 1
ATOM 885 C C . SER A 1 117 ? 10.584 11.034 -6.693 1.00 71.56 117 SER A C 1
ATOM 887 O O . SER A 1 117 ? 9.842 10.753 -5.751 1.00 71.56 117 SER A O 1
ATOM 889 N N . ASN A 1 118 ? 11.438 10.144 -7.209 1.00 67.25 118 ASN A N 1
ATOM 890 C CA . ASN A 1 118 ? 11.515 8.718 -6.839 1.00 67.25 118 ASN A CA 1
ATOM 891 C C . ASN A 1 118 ? 10.235 7.898 -7.121 1.00 67.25 118 ASN A C 1
ATOM 893 O O . ASN A 1 118 ? 10.028 6.844 -6.520 1.00 67.25 118 ASN A O 1
ATOM 897 N N . ASN A 1 119 ? 9.394 8.360 -8.051 1.00 70.88 119 ASN A N 1
ATOM 898 C CA . ASN A 1 119 ? 8.204 7.692 -8.590 1.00 70.88 119 ASN A CA 1
ATOM 899 C C . ASN A 1 119 ? 7.020 7.477 -7.642 1.00 70.88 119 ASN A C 1
ATOM 901 O O . ASN A 1 119 ? 6.077 6.817 -8.046 1.00 70.88 119 ASN A O 1
ATOM 905 N N . THR A 1 120 ? 6.992 8.014 -6.426 1.00 73.75 120 THR A N 1
ATOM 906 C CA . THR A 1 120 ? 5.853 7.826 -5.496 1.00 73.75 120 THR A CA 1
ATOM 907 C C . THR A 1 120 ? 5.261 9.169 -5.104 1.00 73.75 120 THR A C 1
ATOM 909 O O . THR A 1 120 ? 5.939 10.178 -5.234 1.00 73.75 120 THR A O 1
ATOM 912 N N . VAL A 1 121 ? 4.031 9.214 -4.586 1.00 76.38 121 VAL A N 1
ATOM 913 C CA . VAL A 1 121 ? 3.346 10.461 -4.162 1.00 76.38 121 VAL A CA 1
ATOM 914 C C . VAL A 1 121 ? 3.851 11.039 -2.831 1.00 76.38 121 VAL A C 1
ATOM 916 O O . VAL A 1 121 ? 3.142 11.770 -2.143 1.00 76.38 121 VAL A O 1
ATOM 919 N N . GLY A 1 122 ? 5.083 10.704 -2.450 1.00 75.12 122 GLY A N 1
ATOM 920 C CA . GLY A 1 122 ? 5.688 11.060 -1.171 1.00 75.12 122 GLY A CA 1
ATOM 921 C C . GLY A 1 122 ? 5.626 9.941 -0.126 1.00 75.12 122 GLY A C 1
ATOM 922 O O . GLY A 1 122 ? 5.080 8.859 -0.338 1.00 75.12 122 GLY A O 1
ATOM 923 N N . HIS A 1 123 ? 6.232 10.201 1.035 1.00 82.56 123 HIS A N 1
ATOM 924 C CA . HIS A 1 123 ? 6.448 9.199 2.080 1.00 82.56 123 HIS A CA 1
ATOM 925 C C . HIS A 1 123 ? 5.397 9.285 3.200 1.00 82.56 123 HIS A C 1
ATOM 927 O O . HIS A 1 123 ? 5.673 9.774 4.298 1.00 82.56 123 HIS A O 1
ATOM 933 N N . VAL A 1 124 ? 4.188 8.774 2.936 1.00 89.44 124 VAL A N 1
ATOM 934 C CA . VAL A 1 124 ? 3.065 8.799 3.901 1.00 89.44 124 VAL A CA 1
ATOM 935 C C . VAL A 1 124 ? 3.362 8.074 5.219 1.00 89.44 124 VAL A C 1
ATOM 937 O O . VAL A 1 124 ? 2.829 8.447 6.260 1.00 89.44 124 VAL A O 1
ATOM 940 N N . ALA A 1 125 ? 4.265 7.088 5.207 1.00 89.56 125 ALA A N 1
ATOM 941 C CA . ALA A 1 125 ? 4.746 6.387 6.398 1.00 89.56 125 ALA A CA 1
ATOM 942 C C . ALA A 1 125 ? 5.316 7.332 7.472 1.00 89.56 125 ALA A C 1
ATOM 944 O O . ALA A 1 125 ? 5.248 7.037 8.669 1.00 89.56 125 ALA A O 1
ATOM 945 N N . GLY A 1 126 ? 5.859 8.476 7.043 1.00 90.06 126 GLY A N 1
ATOM 946 C CA . GLY A 1 126 ? 6.456 9.494 7.898 1.00 90.06 126 GLY A CA 1
ATOM 947 C C . GLY A 1 126 ? 5.456 10.368 8.656 1.00 90.06 126 GLY A C 1
ATOM 948 O O . GLY A 1 126 ? 5.850 10.968 9.658 1.00 90.06 126 GLY A O 1
ATOM 949 N N . VAL A 1 127 ? 4.200 10.437 8.201 1.00 92.25 127 VAL A N 1
ATOM 950 C CA . VAL A 1 127 ? 3.219 11.433 8.657 1.00 92.25 127 VAL A CA 1
ATOM 951 C C . VAL A 1 127 ? 2.942 11.285 10.164 1.00 92.25 127 VAL A C 1
ATOM 953 O O . VAL A 1 127 ? 2.668 10.174 10.628 1.00 92.25 127 VAL A O 1
ATOM 956 N N . PRO A 1 128 ? 3.034 12.375 10.947 1.00 92.00 128 PRO A N 1
ATOM 957 C CA . PRO A 1 128 ? 2.655 12.398 12.359 1.00 92.00 128 PRO A CA 1
ATOM 958 C C . PRO A 1 128 ? 1.167 12.083 12.561 1.00 92.00 128 PRO A C 1
ATOM 960 O O . PRO A 1 128 ? 0.315 12.795 12.041 1.00 92.00 128 PRO A O 1
ATOM 963 N N . ILE A 1 129 ? 0.862 11.045 13.341 1.00 93.50 129 ILE A N 1
ATOM 964 C CA . ILE A 1 129 ? -0.489 10.717 13.832 1.00 93.50 129 ILE A CA 1
ATOM 965 C C . ILE A 1 129 ? -0.376 10.140 15.249 1.00 93.50 129 ILE A C 1
ATOM 967 O O . ILE A 1 129 ? 0.722 9.744 15.664 1.00 93.50 129 ILE A O 1
ATOM 971 N N . GLY A 1 130 ? -1.479 10.074 15.998 1.00 88.56 130 GLY A N 1
ATOM 972 C CA . GLY A 1 130 ? -1.509 9.472 17.336 1.00 88.56 130 GLY A CA 1
ATOM 973 C C . GLY A 1 130 ? -0.516 10.112 18.313 1.00 88.56 130 GLY A C 1
ATOM 974 O O . GLY A 1 130 ? 0.129 9.408 19.091 1.00 88.56 130 GLY A O 1
ATOM 975 N N . GLY A 1 131 ? -0.303 11.429 18.200 1.00 82.81 131 GLY A N 1
ATOM 976 C CA . GLY A 1 131 ? 0.634 12.195 19.033 1.00 82.81 131 GLY A CA 1
ATOM 977 C C . GLY A 1 131 ? 2.126 11.914 18.795 1.00 82.81 131 GLY A C 1
ATOM 978 O O . GLY A 1 131 ? 2.962 12.381 19.563 1.00 82.81 131 GLY A O 1
ATOM 979 N N . GLN A 1 132 ? 2.499 11.152 17.759 1.00 75.19 132 GLN A N 1
ATOM 980 C CA . GLN A 1 132 ? 3.901 10.837 17.446 1.00 75.19 132 GLN A CA 1
ATOM 981 C C . GLN A 1 132 ? 4.528 11.898 16.533 1.00 75.19 132 GLN A C 1
ATOM 983 O O . GLN A 1 132 ? 3.944 12.250 15.515 1.00 75.19 132 GLN A O 1
ATOM 988 N N . THR A 1 133 ? 5.758 12.335 16.821 1.00 66.88 133 THR A N 1
ATOM 989 C CA . THR A 1 133 ? 6.444 13.412 16.073 1.00 66.88 133 THR A CA 1
ATOM 990 C C . THR A 1 133 ? 7.352 12.938 14.923 1.00 66.88 133 THR A C 1
ATOM 992 O O . THR A 1 133 ? 7.769 13.758 14.108 1.00 66.88 133 THR A O 1
ATOM 995 N N . ARG A 1 134 ? 7.668 11.632 14.804 1.00 59.84 134 ARG A N 1
ATOM 996 C CA . ARG A 1 134 ? 8.457 11.043 13.690 1.00 59.84 134 ARG A CA 1
ATOM 997 C C . ARG A 1 134 ? 7.992 9.626 13.328 1.00 59.84 134 ARG A C 1
ATOM 999 O O . ARG A 1 134 ? 7.757 8.824 14.231 1.00 59.84 134 ARG A O 1
ATOM 1006 N N . ARG A 1 135 ? 7.922 9.306 12.020 1.00 61.91 135 ARG A N 1
ATOM 1007 C CA . ARG A 1 135 ? 7.451 8.005 11.471 1.00 61.91 135 ARG A CA 1
ATOM 1008 C C . ARG A 1 135 ? 6.149 7.535 12.132 1.00 61.91 135 ARG A C 1
ATOM 1010 O O . ARG A 1 135 ? 6.031 6.379 12.535 1.00 61.91 135 ARG A O 1
ATOM 1017 N N . GLY A 1 136 ? 5.217 8.472 12.321 1.00 83.75 136 GLY A N 1
ATOM 1018 C CA . GLY A 1 136 ? 4.028 8.259 13.144 1.00 83.75 136 GLY A CA 1
ATOM 1019 C C . GLY A 1 136 ? 3.109 7.206 12.543 1.00 83.75 136 GLY A C 1
ATOM 1020 O O . GLY A 1 136 ? 2.800 6.206 13.193 1.00 83.75 136 GLY A O 1
ATOM 1021 N N . ALA A 1 137 ? 2.745 7.399 11.276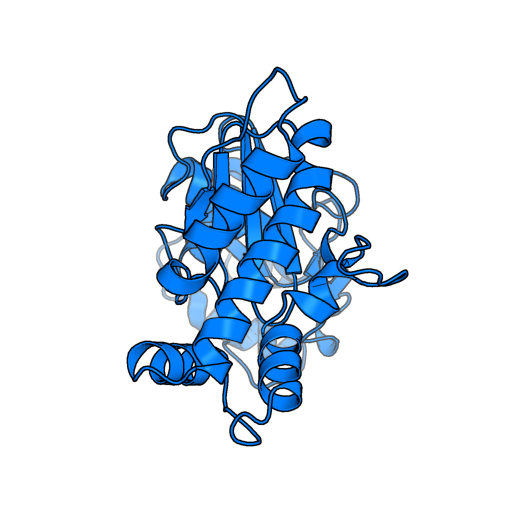 1.00 93.81 137 ALA A N 1
ATOM 1022 C CA . ALA A 1 137 ? 1.755 6.578 10.604 1.00 93.81 137 ALA A CA 1
ATOM 1023 C C . ALA A 1 137 ? 2.185 5.118 10.462 1.00 93.81 137 ALA A C 1
ATOM 1025 O O . ALA A 1 137 ? 1.461 4.237 10.912 1.00 93.81 137 ALA A O 1
ATOM 1026 N N . GLU A 1 138 ? 3.371 4.824 9.922 1.00 93.31 138 GLU A N 1
ATOM 1027 C CA . GLU A 1 138 ? 3.802 3.428 9.742 1.00 93.31 138 GLU A CA 1
ATOM 1028 C C . GLU A 1 138 ? 3.991 2.690 11.072 1.00 93.31 138 GLU A C 1
ATOM 1030 O O . GLU A 1 138 ? 3.564 1.542 11.216 1.00 93.31 138 GLU A O 1
ATOM 1035 N N . LYS A 1 139 ? 4.580 3.349 12.078 1.00 93.25 139 LYS A N 1
ATOM 1036 C CA . LYS A 1 139 ? 4.811 2.758 13.407 1.00 93.25 139 LYS A CA 1
ATOM 1037 C C . LYS A 1 139 ? 3.515 2.297 14.070 1.00 93.25 139 LYS A C 1
ATOM 1039 O O . LYS A 1 139 ? 3.548 1.404 14.915 1.00 93.25 139 LYS A O 1
ATOM 1044 N N . LEU A 1 140 ? 2.398 2.913 13.702 1.00 94.94 140 LEU A N 1
ATOM 1045 C CA . LEU A 1 140 ? 1.085 2.619 14.241 1.00 94.94 140 LEU A CA 1
ATOM 1046 C C . LEU A 1 140 ? 0.256 1.739 13.288 1.00 94.94 140 LEU A C 1
ATOM 1048 O O . LEU A 1 140 ? -0.364 0.783 13.740 1.00 94.94 140 LEU A O 1
ATOM 1052 N N . LEU A 1 141 ? 0.228 2.009 11.992 1.00 96.12 141 LEU A N 1
ATOM 1053 C CA . LEU A 1 141 ? -0.681 1.335 11.061 1.00 96.12 141 LEU A CA 1
ATOM 1054 C C . LEU A 1 141 ? -0.095 0.066 10.437 1.00 96.12 141 LEU A C 1
ATOM 1056 O O . LEU A 1 141 ? -0.862 -0.788 10.009 1.00 96.12 141 LEU A O 1
ATOM 1060 N N . SER A 1 142 ? 1.231 -0.103 10.406 1.00 94.69 142 SER A N 1
ATOM 1061 C CA . SER A 1 142 ? 1.831 -1.358 9.930 1.00 94.69 142 SER A CA 1
ATOM 1062 C C . SER A 1 142 ? 1.388 -2.553 10.778 1.00 94.69 142 SER A C 1
ATOM 1064 O O . SER A 1 142 ? 1.049 -2.417 11.956 1.00 94.69 142 SER A O 1
ATOM 1066 N N . ALA A 1 143 ? 1.495 -3.756 10.216 1.00 94.62 143 ALA A N 1
ATOM 1067 C CA . ALA A 1 143 ? 1.242 -5.010 10.917 1.00 94.62 143 ALA A CA 1
ATOM 1068 C C . ALA A 1 143 ? 2.006 -5.090 12.250 1.00 94.62 143 ALA A C 1
ATOM 1070 O O . ALA A 1 143 ? 1.444 -5.476 13.274 1.00 94.62 143 ALA A O 1
ATOM 1071 N N . ARG A 1 144 ? 3.272 -4.646 12.276 1.00 93.44 144 ARG A N 1
ATOM 1072 C CA . ARG A 1 144 ? 4.077 -4.590 13.506 1.00 93.44 144 ARG A CA 1
ATOM 1073 C C . ARG A 1 144 ? 3.506 -3.601 14.525 1.00 93.44 144 ARG A C 1
ATOM 1075 O O . ARG A 1 144 ? 3.508 -3.901 15.719 1.00 93.44 144 ARG A O 1
ATOM 1082 N N . GLY A 1 145 ? 3.043 -2.439 14.069 1.00 94.31 145 GLY A N 1
ATOM 1083 C CA . GLY A 1 145 ? 2.407 -1.427 14.911 1.00 94.31 145 GLY A CA 1
ATOM 1084 C C . GLY A 1 145 ? 1.124 -1.934 15.562 1.00 94.31 145 GLY A C 1
ATOM 1085 O O . GLY A 1 145 ? 0.983 -1.864 16.783 1.00 94.31 145 GLY A O 1
ATOM 1086 N N . ILE A 1 146 ? 0.246 -2.531 14.756 1.00 96.19 146 ILE A N 1
ATOM 1087 C CA . ILE A 1 146 ? -1.027 -3.118 15.189 1.00 96.19 146 ILE A CA 1
ATOM 1088 C C . ILE A 1 146 ? -0.788 -4.215 16.237 1.00 96.19 146 ILE A C 1
ATOM 1090 O O . ILE A 1 146 ? -1.308 -4.133 17.349 1.00 96.19 146 ILE A O 1
ATOM 1094 N N . LEU A 1 147 ? 0.068 -5.199 15.939 1.00 95.38 147 LEU A N 1
ATOM 1095 C CA . LEU A 1 147 ? 0.387 -6.283 16.880 1.00 95.38 147 LEU A CA 1
ATOM 1096 C C . LEU A 1 147 ? 1.057 -5.758 18.161 1.00 95.38 147 LEU A C 1
ATOM 1098 O O . LEU A 1 147 ? 0.835 -6.277 19.257 1.00 95.38 147 LEU A O 1
ATOM 1102 N N . GLY A 1 148 ? 1.869 -4.705 18.040 1.00 94.38 148 GLY A N 1
ATOM 1103 C CA . GLY A 1 148 ? 2.484 -4.027 19.175 1.00 94.38 148 GLY A CA 1
ATOM 1104 C C . GLY A 1 148 ? 1.459 -3.392 20.118 1.00 94.38 148 GLY A C 1
ATOM 1105 O O . GLY A 1 148 ? 1.647 -3.466 21.334 1.00 94.38 148 GLY A O 1
ATOM 1106 N N . ARG A 1 149 ? 0.384 -2.800 19.580 1.00 94.56 149 ARG A N 1
ATOM 1107 C CA . ARG A 1 149 ? -0.727 -2.247 20.369 1.00 94.56 149 ARG A CA 1
ATOM 1108 C C . ARG A 1 149 ? -1.567 -3.330 21.032 1.00 94.56 149 ARG A C 1
ATOM 1110 O O . ARG A 1 149 ? -1.804 -3.225 22.231 1.00 94.56 149 ARG A O 1
ATOM 1117 N N . PHE A 1 150 ? -1.905 -4.396 20.309 1.00 96.12 150 PHE A N 1
ATOM 1118 C CA . PHE A 1 150 ? -2.607 -5.549 20.882 1.00 96.12 150 PHE A CA 1
ATOM 1119 C C . PHE A 1 150 ? -1.878 -6.106 22.112 1.00 96.12 150 PHE A C 1
ATOM 1121 O O . PHE A 1 150 ? -2.463 -6.272 23.179 1.00 96.12 150 PHE A O 1
ATOM 1128 N N . ARG A 1 151 ? -0.555 -6.290 22.010 1.00 94.06 151 ARG A N 1
ATOM 1129 C CA . ARG A 1 151 ? 0.265 -6.747 23.140 1.00 94.06 151 ARG A CA 1
ATOM 1130 C C . ARG A 1 151 ? 0.226 -5.784 24.331 1.00 94.06 151 ARG A C 1
ATOM 1132 O O . ARG A 1 151 ? 0.215 -6.231 25.472 1.00 94.06 151 ARG A O 1
ATOM 1139 N N . LYS A 1 152 ? 0.230 -4.468 24.091 1.00 92.88 152 LYS A N 1
ATOM 1140 C CA . LYS A 1 152 ? 0.132 -3.467 25.170 1.00 92.88 152 LYS A CA 1
ATOM 1141 C C . LYS A 1 152 ? -1.223 -3.497 25.884 1.00 92.88 152 LYS A C 1
ATOM 1143 O O . LYS A 1 152 ? -1.283 -3.094 27.036 1.00 92.88 152 LYS A O 1
ATOM 1148 N N . ARG A 1 153 ? -2.272 -3.996 25.223 1.00 93.12 153 ARG A N 1
ATOM 1149 C CA . ARG A 1 153 ? -3.621 -4.186 25.780 1.00 93.12 153 ARG A CA 1
ATOM 1150 C C . ARG A 1 153 ? -3.783 -5.504 26.556 1.00 93.12 153 ARG A C 1
ATOM 1152 O O . ARG A 1 153 ? -4.898 -5.873 26.888 1.00 93.12 153 ARG A O 1
ATOM 1159 N N . GLY A 1 154 ? -2.693 -6.224 26.836 1.00 87.94 154 GLY A N 1
ATOM 1160 C CA . GLY A 1 154 ? -2.740 -7.495 27.569 1.00 87.94 154 GLY A CA 1
ATOM 1161 C C . GLY A 1 154 ? -3.084 -8.715 26.708 1.00 87.94 154 GLY A C 1
ATOM 1162 O O . GLY A 1 154 ? -3.245 -9.808 27.243 1.00 87.94 154 GLY A O 1
ATOM 1163 N N . GLY A 1 155 ? -3.157 -8.555 25.382 1.00 84.25 155 GLY A N 1
ATOM 1164 C CA . GLY A 1 155 ? -3.367 -9.662 24.453 1.00 84.25 155 GLY A CA 1
ATOM 1165 C C . GLY A 1 155 ? -2.240 -10.703 24.487 1.00 84.25 155 GLY A C 1
ATOM 1166 O O . GLY A 1 155 ? -1.098 -10.393 24.851 1.00 84.25 155 GLY A O 1
ATOM 1167 N N . ARG A 1 156 ? -2.549 -11.943 24.072 1.00 77.19 156 ARG A N 1
ATOM 1168 C CA . ARG A 1 156 ? -1.589 -13.066 24.035 1.00 77.19 156 ARG A CA 1
ATOM 1169 C C . ARG A 1 156 ? -0.268 -12.648 23.381 1.00 77.19 156 ARG A C 1
ATOM 1171 O O . ARG A 1 156 ? -0.234 -12.050 22.302 1.00 77.19 156 ARG A O 1
ATOM 1178 N N . SER A 1 157 ? 0.844 -12.977 24.032 1.00 64.31 157 SER A N 1
ATOM 1179 C CA . SER A 1 157 ? 2.166 -12.587 23.554 1.00 64.31 157 SER A CA 1
ATOM 1180 C C . SER A 1 157 ? 2.578 -13.424 22.328 1.00 64.31 157 SER A C 1
ATOM 1182 O O . SER A 1 157 ? 2.557 -14.647 22.358 1.00 64.31 157 SER A O 1
ATOM 1184 N N . ARG A 1 158 ? 2.988 -12.729 21.250 1.00 73.94 158 ARG A N 1
ATOM 1185 C CA . ARG A 1 158 ? 3.553 -13.254 19.978 1.00 73.94 158 ARG A CA 1
ATOM 1186 C C . ARG A 1 158 ? 2.577 -13.936 19.007 1.00 73.94 158 ARG A C 1
ATOM 1188 O O . ARG A 1 158 ? 2.746 -15.096 18.647 1.00 73.94 158 ARG A O 1
ATOM 1195 N N . LEU A 1 159 ? 1.637 -13.166 18.463 1.00 86.06 159 LEU A N 1
ATOM 1196 C CA . LEU A 1 159 ? 0.926 -13.584 17.252 1.00 86.06 159 LEU A CA 1
ATOM 1197 C C . LEU A 1 159 ? 1.871 -13.640 16.032 1.00 86.06 159 LEU A C 1
ATOM 1199 O O . LEU A 1 159 ? 2.722 -12.755 15.895 1.00 86.06 159 LEU A O 1
ATOM 1203 N N . PRO A 1 160 ? 1.705 -14.621 15.122 1.00 84.44 160 PRO A N 1
ATOM 1204 C CA . PRO A 1 160 ? 2.540 -14.764 13.924 1.00 84.44 160 PRO A CA 1
ATOM 1205 C C . PRO A 1 160 ? 2.290 -13.668 12.874 1.00 84.44 160 PRO A C 1
ATOM 1207 O O . PRO A 1 160 ? 3.125 -13.442 12.003 1.00 84.44 160 PRO A O 1
ATOM 1210 N N . GLY A 1 161 ? 1.153 -12.973 12.943 1.00 88.69 161 GLY A N 1
ATOM 1211 C CA . GLY A 1 161 ? 0.779 -11.925 12.000 1.00 88.69 161 GLY A CA 1
ATOM 1212 C C . GLY A 1 161 ? -0.600 -11.346 12.298 1.00 88.69 161 GLY A C 1
ATOM 1213 O O . GLY A 1 161 ? -1.303 -11.808 13.198 1.00 88.69 161 GLY A O 1
ATOM 1214 N N . THR A 1 162 ? -1.009 -10.348 11.516 1.00 90.50 162 THR A N 1
ATOM 1215 C CA . THR A 1 162 ? -2.329 -9.707 11.648 1.00 90.50 162 THR A CA 1
ATOM 1216 C C . THR A 1 162 ? -3.489 -10.640 11.320 1.00 90.50 162 THR A C 1
ATOM 1218 O O . THR A 1 162 ? -4.582 -10.411 11.819 1.00 90.50 162 THR A O 1
ATOM 1221 N N . LEU A 1 163 ? -3.259 -11.717 10.559 1.00 90.69 163 LEU A N 1
ATOM 1222 C CA . LEU A 1 163 ? -4.271 -12.751 10.331 1.00 90.69 163 LEU A CA 1
ATOM 1223 C C . LEU A 1 163 ? -4.676 -13.444 11.640 1.00 90.69 163 LEU A C 1
ATOM 1225 O O . LEU A 1 163 ? -5.855 -13.589 11.913 1.00 90.69 163 LEU A O 1
ATOM 1229 N N . ALA A 1 164 ? -3.722 -13.795 12.504 1.00 91.81 164 ALA A N 1
ATOM 1230 C CA . ALA A 1 164 ? -4.061 -14.394 13.796 1.00 91.81 164 ALA A CA 1
ATOM 1231 C C . ALA A 1 164 ? -4.820 -13.414 14.708 1.00 91.81 164 ALA A C 1
ATOM 1233 O O . ALA A 1 164 ? -5.673 -13.826 15.484 1.00 91.81 164 ALA A O 1
ATOM 1234 N N . LEU A 1 165 ? -4.541 -12.110 14.596 1.00 94.81 165 LEU A N 1
ATOM 1235 C CA . LEU A 1 165 ? -5.297 -11.079 15.313 1.00 94.81 165 LEU A CA 1
ATOM 1236 C C . LEU A 1 165 ? -6.724 -10.921 14.765 1.00 94.81 165 LEU A C 1
ATOM 1238 O O . LEU A 1 165 ? -7.643 -10.629 15.523 1.00 94.81 165 LEU A O 1
ATOM 1242 N N . PHE A 1 166 ? -6.908 -11.099 13.458 1.00 93.38 166 PHE A N 1
ATOM 1243 C CA . PHE A 1 166 ? -8.225 -11.138 12.829 1.00 93.38 166 PHE A CA 1
ATOM 1244 C C . PHE A 1 166 ? -9.062 -12.312 13.352 1.00 93.38 166 PHE A C 1
ATOM 1246 O O . PHE A 1 166 ? -10.202 -12.102 13.753 1.00 93.38 166 PHE A O 1
ATOM 1253 N N . GLU A 1 167 ? -8.483 -13.514 13.422 1.00 93.81 167 GLU A N 1
ATOM 1254 C CA . GLU A 1 167 ? -9.179 -14.696 13.950 1.00 93.81 167 GLU A CA 1
ATOM 1255 C C . GLU A 1 167 ? -9.608 -14.492 15.412 1.00 93.81 167 GLU A C 1
ATOM 1257 O O . GLU A 1 167 ? -10.752 -14.765 15.753 1.00 93.81 167 GLU A O 1
ATOM 1262 N N . LEU A 1 168 ? -8.750 -13.901 16.255 1.00 94.56 168 LEU A N 1
ATOM 1263 C CA . LEU A 1 168 ? -9.119 -13.562 17.637 1.00 94.56 168 LEU A CA 1
ATOM 1264 C C . LEU A 1 168 ? -10.301 -12.587 17.720 1.00 94.56 168 LEU A C 1
ATOM 1266 O O . LEU A 1 168 ? -11.183 -12.768 18.553 1.00 94.56 168 LEU A O 1
ATOM 1270 N N . ALA A 1 169 ? -10.332 -11.561 16.865 1.00 94.94 169 ALA A N 1
ATOM 1271 C CA . ALA A 1 169 ? -11.453 -10.624 16.817 1.00 94.94 169 ALA A CA 1
ATOM 1272 C C . ALA A 1 169 ? -12.753 -11.321 16.388 1.00 94.94 169 ALA A C 1
ATOM 1274 O O . ALA A 1 169 ? -13.804 -11.072 16.977 1.00 94.94 169 ALA A O 1
ATOM 1275 N N . ARG A 1 170 ? -12.671 -12.240 15.414 1.00 95.19 170 ARG A N 1
ATOM 1276 C CA . ARG A 1 170 ? -13.805 -13.074 14.992 1.00 95.19 170 ARG A CA 1
ATOM 1277 C C . ARG A 1 170 ? -14.320 -13.959 16.128 1.00 95.19 170 ARG A C 1
ATOM 1279 O O . ARG A 1 170 ? -15.527 -14.131 16.255 1.00 95.19 170 ARG A O 1
ATOM 1286 N N . ASP A 1 171 ? -13.420 -14.461 16.967 1.00 95.06 171 ASP A N 1
ATOM 1287 C CA . ASP A 1 171 ? -13.748 -15.282 18.134 1.00 95.06 171 ASP A CA 1
ATOM 1288 C C . ASP A 1 171 ? -14.196 -14.442 19.356 1.00 95.06 171 ASP A C 1
ATOM 1290 O O . ASP A 1 171 ? -14.443 -14.987 20.432 1.00 95.06 171 ASP A O 1
ATOM 1294 N N . GLY A 1 172 ? -14.325 -13.116 19.207 1.00 95.06 172 GLY A N 1
ATOM 1295 C CA . GLY A 1 172 ? -14.847 -12.215 20.239 1.00 95.06 172 GLY A CA 1
ATOM 1296 C C . GLY A 1 172 ? -13.819 -11.733 21.267 1.00 95.06 172 GLY A C 1
ATOM 1297 O O . GLY A 1 172 ? -14.206 -11.207 22.310 1.00 95.06 172 GLY A O 1
ATOM 1298 N N . ASP A 1 173 ? -12.516 -11.884 21.009 1.00 95.38 173 ASP A N 1
ATOM 1299 C CA . ASP A 1 173 ? -11.472 -11.345 21.886 1.00 95.38 173 ASP A CA 1
ATOM 1300 C C . ASP A 1 173 ? -11.551 -9.809 21.933 1.00 95.38 173 ASP A C 1
ATOM 1302 O O . ASP A 1 173 ? -11.304 -9.110 20.943 1.00 95.38 173 ASP A O 1
ATOM 1306 N N . GLN A 1 174 ? -11.879 -9.275 23.111 1.00 95.44 174 GLN A N 1
ATOM 1307 C CA . GLN A 1 174 ? -12.101 -7.842 23.289 1.00 95.44 174 GLN A CA 1
ATOM 1308 C C . GLN A 1 174 ? -10.838 -7.015 23.017 1.00 95.44 174 GLN A C 1
ATOM 1310 O O . GLN A 1 174 ? -10.918 -5.946 22.414 1.00 95.44 174 GLN A O 1
ATOM 1315 N N . ALA A 1 175 ? -9.656 -7.507 23.399 1.00 95.62 175 ALA A N 1
ATOM 1316 C CA . ALA A 1 175 ? -8.411 -6.788 23.151 1.00 95.62 175 ALA A CA 1
ATOM 1317 C C . ALA A 1 175 ? -8.102 -6.717 21.646 1.00 95.62 175 ALA A C 1
ATOM 1319 O O . ALA A 1 175 ? -7.564 -5.708 21.172 1.00 95.62 175 ALA A O 1
ATOM 1320 N N . ALA A 1 176 ? -8.451 -7.754 20.880 1.00 96.25 176 ALA A N 1
ATOM 1321 C CA . ALA A 1 176 ? -8.328 -7.764 19.428 1.00 96.25 176 ALA A CA 1
ATOM 1322 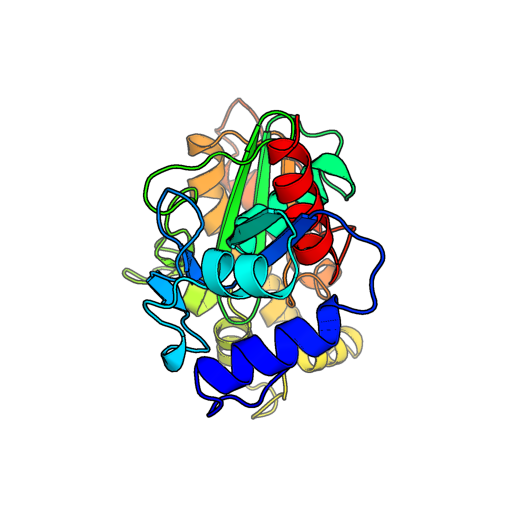C C . ALA A 1 176 ? -9.309 -6.784 18.769 1.00 96.25 176 ALA A C 1
ATOM 1324 O O . ALA A 1 176 ? -8.881 -5.962 17.952 1.00 96.25 176 ALA A O 1
ATOM 1325 N N . LEU A 1 177 ? -10.584 -6.812 19.169 1.00 96.56 177 LEU A N 1
ATOM 1326 C CA . LEU A 1 177 ? -11.614 -5.882 18.693 1.00 96.56 177 LEU A CA 1
ATOM 1327 C C . LEU A 1 177 ? -11.227 -4.422 18.960 1.00 96.56 177 LEU A C 1
ATOM 1329 O O . LEU A 1 177 ? -11.216 -3.606 18.036 1.00 96.56 177 LEU A O 1
ATOM 1333 N N . ASP A 1 178 ? -10.806 -4.106 20.186 1.00 97.50 178 ASP A N 1
ATOM 1334 C CA . ASP A 1 178 ? -10.366 -2.761 20.562 1.00 97.50 178 ASP A CA 1
ATOM 1335 C C . ASP A 1 178 ? -9.132 -2.312 19.768 1.00 97.50 178 ASP A C 1
ATOM 1337 O O . ASP A 1 178 ? -8.987 -1.137 19.422 1.00 97.50 178 ASP A O 1
ATOM 1341 N N . THR A 1 179 ? -8.227 -3.244 19.451 1.00 97.69 179 THR A N 1
ATOM 1342 C CA . THR A 1 179 ? -7.045 -2.940 18.635 1.00 97.69 179 THR A CA 1
ATOM 1343 C C . THR A 1 179 ? -7.437 -2.576 17.203 1.00 97.69 179 THR A C 1
ATOM 1345 O O . THR A 1 179 ? -6.850 -1.656 16.620 1.00 97.69 179 THR A O 1
ATOM 1348 N N . TRP A 1 180 ? -8.413 -3.269 16.612 1.00 97.88 180 TRP A N 1
ATOM 1349 C CA . TRP A 1 180 ? -8.917 -2.941 15.278 1.00 97.88 180 TRP A CA 1
ATOM 1350 C C . TRP A 1 180 ? -9.706 -1.633 15.263 1.00 97.88 180 TRP A C 1
ATOM 1352 O O . TRP A 1 180 ? -9.501 -0.819 14.359 1.00 97.88 180 TRP A O 1
ATOM 1362 N N . LEU A 1 181 ? -10.510 -1.380 16.297 1.00 98.06 181 LEU A N 1
ATOM 1363 C CA . LEU A 1 181 ? -11.213 -0.113 16.485 1.00 98.06 181 LEU A CA 1
ATOM 1364 C C . LEU A 1 181 ? -10.229 1.068 16.502 1.00 98.06 181 LEU A C 1
ATOM 1366 O O . LEU A 1 181 ? -10.350 1.984 15.686 1.00 98.06 181 LEU A O 1
ATOM 1370 N N . GLU A 1 182 ? -9.196 0.993 17.346 1.00 97.56 182 GLU A N 1
ATOM 1371 C CA . GLU A 1 182 ? -8.127 1.999 17.419 1.00 97.56 182 GLU A CA 1
ATOM 1372 C C . GLU A 1 182 ? -7.379 2.137 16.081 1.00 97.56 182 GLU A C 1
ATOM 1374 O O . GLU A 1 182 ? -7.009 3.233 15.664 1.00 97.56 182 GLU A O 1
ATOM 1379 N N . THR A 1 183 ? -7.172 1.030 15.362 1.00 98.06 183 THR A N 1
ATOM 1380 C CA . THR A 1 183 ? -6.545 1.058 14.031 1.00 98.06 183 THR A CA 1
ATOM 1381 C C . THR A 1 183 ? -7.377 1.874 13.039 1.00 98.06 183 THR A C 1
ATOM 1383 O O . THR A 1 183 ? -6.810 2.634 12.252 1.00 98.06 183 THR A O 1
ATOM 1386 N N . GLY A 1 184 ? -8.707 1.778 13.104 1.00 98.31 184 GLY A N 1
ATOM 1387 C CA . GLY A 1 184 ? -9.610 2.603 12.305 1.00 98.31 184 GLY A CA 1
ATOM 1388 C C . GLY A 1 184 ? -9.523 4.091 12.655 1.00 98.31 184 GLY A C 1
ATOM 1389 O O . GLY A 1 184 ? -9.462 4.930 11.757 1.00 98.31 184 GLY A O 1
ATOM 1390 N N . GLU A 1 185 ? -9.453 4.431 13.942 1.00 98.06 185 GLU A N 1
ATOM 1391 C CA . GLU A 1 185 ? -9.317 5.820 14.407 1.00 98.06 185 GLU A CA 1
ATOM 1392 C C . GLU A 1 185 ? -7.995 6.457 13.958 1.00 98.06 185 GLU A C 1
ATOM 1394 O O . GLU A 1 185 ? -7.983 7.570 13.429 1.00 98.06 185 GLU A O 1
ATOM 1399 N N . LEU A 1 186 ? -6.890 5.720 14.075 1.00 97.56 186 LEU A N 1
ATOM 1400 C CA . LEU A 1 186 ? -5.571 6.162 13.617 1.00 97.56 186 LEU A CA 1
ATOM 1401 C C . LEU A 1 186 ? -5.507 6.296 12.091 1.00 97.56 186 LEU A C 1
ATOM 1403 O O . LEU A 1 186 ? -4.889 7.226 11.571 1.00 97.56 186 LEU A O 1
ATOM 1407 N N . LEU A 1 187 ? -6.175 5.403 11.353 1.00 98.12 187 LEU A N 1
ATOM 1408 C CA . LEU A 1 187 ? -6.296 5.537 9.904 1.00 98.12 187 LEU A CA 1
ATOM 1409 C C . LEU A 1 187 ? -7.062 6.816 9.542 1.00 98.12 187 LEU A C 1
ATOM 1411 O O . LEU A 1 187 ? -6.643 7.543 8.646 1.00 98.12 187 LEU A O 1
ATOM 1415 N N . ALA A 1 188 ? -8.142 7.131 10.259 1.00 97.88 188 ALA A N 1
ATOM 1416 C CA . ALA A 1 188 ? -8.890 8.365 10.047 1.00 97.88 188 ALA A CA 1
ATOM 1417 C C . ALA A 1 188 ? -8.067 9.629 10.337 1.00 97.88 188 ALA A C 1
ATOM 1419 O O . ALA A 1 188 ? -8.257 10.631 9.655 1.00 97.88 188 ALA A O 1
ATOM 1420 N N . GLU A 1 189 ? -7.148 9.604 11.306 1.00 96.94 189 GLU A N 1
ATOM 1421 C CA . GLU A 1 189 ? -6.211 10.715 11.532 1.00 96.94 189 GLU A CA 1
ATOM 1422 C C . GLU A 1 189 ? -5.282 10.940 10.344 1.00 96.94 189 GLU A C 1
ATOM 1424 O O . GLU A 1 189 ? -5.150 12.071 9.880 1.00 96.94 189 GLU A O 1
ATOM 1429 N N . LEU A 1 190 ? -4.693 9.870 9.804 1.00 96.88 190 LEU A N 1
ATOM 1430 C CA . LEU A 1 190 ? -3.869 9.973 8.601 1.00 96.88 190 LEU A CA 1
ATOM 1431 C C . LEU A 1 190 ? -4.689 10.515 7.425 1.00 96.88 190 LEU A C 1
ATOM 1433 O O . LEU A 1 190 ? -4.263 11.434 6.728 1.00 96.88 190 LEU A O 1
ATOM 1437 N N . LEU A 1 191 ? -5.884 9.966 7.211 1.00 97.44 191 LEU A N 1
ATOM 1438 C CA . LEU A 1 191 ? -6.749 10.371 6.108 1.00 97.44 191 LEU A CA 1
ATOM 1439 C C . LEU A 1 191 ? -7.261 11.808 6.256 1.00 97.44 191 LEU A C 1
ATOM 1441 O O . LEU A 1 191 ? -7.398 12.491 5.249 1.00 97.44 191 LEU A O 1
ATOM 1445 N N . ALA A 1 192 ? -7.475 12.308 7.473 1.00 96.44 192 ALA A N 1
ATOM 1446 C CA . ALA A 1 192 ? -7.856 13.702 7.697 1.00 96.44 192 ALA A CA 1
ATOM 1447 C C . ALA A 1 192 ? -6.764 14.696 7.261 1.00 96.44 192 ALA A C 1
ATOM 1449 O O . ALA A 1 192 ? -7.081 15.832 6.926 1.00 96.44 192 ALA A O 1
ATOM 1450 N N . ILE A 1 193 ? -5.499 14.263 7.217 1.00 94.81 193 ILE A N 1
ATOM 1451 C CA . ILE A 1 193 ? -4.385 15.046 6.664 1.00 94.81 193 ILE A CA 1
ATOM 1452 C C . ILE A 1 193 ? -4.349 14.914 5.136 1.00 94.81 193 ILE A C 1
ATOM 1454 O O . ILE A 1 193 ? -4.211 15.905 4.423 1.00 94.81 193 ILE A O 1
ATOM 1458 N N . LEU A 1 194 ? -4.478 13.690 4.614 1.00 95.44 194 LEU A N 1
ATOM 1459 C CA . LEU A 1 194 ? -4.311 13.422 3.182 1.00 95.44 194 LEU A CA 1
ATOM 1460 C C . LEU A 1 194 ? -5.497 13.893 2.330 1.00 95.44 194 LEU A C 1
ATOM 1462 O O . LEU A 1 194 ? -5.290 14.359 1.211 1.00 95.44 194 LEU A O 1
ATOM 1466 N N . VAL A 1 195 ? -6.732 13.776 2.825 1.00 96.69 195 VAL A N 1
ATOM 1467 C CA . VAL A 1 195 ? -7.945 14.064 2.042 1.00 96.69 195 VAL A CA 1
ATOM 1468 C C . VAL A 1 195 ? -8.038 15.534 1.623 1.00 96.69 195 VAL A C 1
ATOM 1470 O O . VAL A 1 195 ? -8.219 15.765 0.429 1.00 96.69 195 VAL A O 1
ATOM 1473 N N . PRO A 1 196 ? -7.858 16.534 2.506 1.00 94.88 196 PRO A N 1
ATOM 1474 C CA . PRO A 1 196 ? -7.899 17.935 2.087 1.00 94.88 196 PRO A CA 1
ATOM 1475 C C . PRO A 1 196 ? -6.802 18.303 1.078 1.00 94.88 196 PRO A C 1
ATOM 1477 O O . PRO A 1 196 ? -7.037 19.133 0.203 1.00 94.88 196 PRO A O 1
ATOM 1480 N N . LEU A 1 197 ? -5.628 17.666 1.179 1.00 93.12 197 LEU A N 1
ATOM 1481 C CA . LEU A 1 197 ? -4.468 17.929 0.321 1.00 93.12 197 LEU A CA 1
ATOM 1482 C C . LEU A 1 197 ? -4.596 17.293 -1.066 1.00 93.12 197 LEU A C 1
ATOM 1484 O O . LEU A 1 197 ? -4.330 17.937 -2.076 1.00 93.12 197 LEU A O 1
ATOM 1488 N N . LEU A 1 198 ? -4.980 16.017 -1.116 1.00 93.44 198 LEU A N 1
ATOM 1489 C CA . LEU A 1 198 ? -4.995 15.226 -2.350 1.00 93.44 198 LEU A CA 1
ATOM 1490 C C . LEU A 1 198 ? -6.371 15.204 -3.020 1.00 93.44 198 LEU A C 1
ATOM 1492 O O . LEU A 1 198 ? -6.478 14.876 -4.201 1.00 93.44 198 LEU A O 1
ATOM 1496 N N . ARG A 1 199 ? -7.421 15.546 -2.265 1.00 94.69 199 ARG A N 1
ATOM 1497 C CA . ARG A 1 199 ? -8.824 15.560 -2.688 1.00 94.69 199 ARG A CA 1
ATOM 1498 C C . ARG A 1 199 ? -9.243 14.284 -3.441 1.00 94.69 199 ARG A C 1
ATOM 1500 O O . ARG A 1 199 ? -9.792 14.422 -4.525 1.00 94.69 199 ARG A O 1
ATOM 1507 N N . PRO A 1 200 ? -8.991 13.059 -2.950 1.00 96.25 200 PRO A N 1
ATOM 1508 C CA . PRO A 1 200 ? -9.384 11.857 -3.684 1.00 96.25 200 PRO A CA 1
ATOM 1509 C C . PRO A 1 200 ? -10.913 11.746 -3.793 1.00 96.25 200 PRO A C 1
ATOM 1511 O O . PRO A 1 200 ? -11.627 12.159 -2.882 1.00 96.25 200 PRO A O 1
ATOM 1514 N N . ASP A 1 201 ? -11.404 11.152 -4.880 1.00 96.12 201 ASP A N 1
ATOM 1515 C CA . ASP A 1 201 ? -12.822 10.804 -5.053 1.00 96.12 201 ASP A CA 1
ATOM 1516 C C . ASP A 1 201 ? -13.160 9.513 -4.281 1.00 96.12 201 ASP A C 1
ATOM 1518 O O . ASP A 1 201 ? -14.272 9.338 -3.785 1.00 96.12 201 ASP A O 1
ATOM 1522 N N . GLY A 1 202 ? -12.167 8.632 -4.115 1.00 97.81 202 GLY A N 1
ATOM 1523 C CA . GLY A 1 202 ? -12.267 7.418 -3.314 1.00 97.81 202 GLY A CA 1
ATOM 1524 C C . GLY A 1 202 ? -10.919 6.950 -2.774 1.00 97.81 202 GLY A C 1
ATOM 1525 O O . GLY A 1 202 ? -9.849 7.331 -3.262 1.00 97.81 202 GLY A O 1
ATOM 1526 N N . ILE A 1 203 ? -10.979 6.128 -1.730 1.00 98.50 203 ILE A N 1
ATOM 1527 C CA . ILE A 1 203 ? -9.822 5.600 -1.011 1.00 98.50 203 ILE A CA 1
ATOM 1528 C C . ILE A 1 203 ? -9.903 4.077 -0.979 1.00 98.50 203 ILE A C 1
ATOM 1530 O O . ILE A 1 203 ? -10.890 3.510 -0.507 1.00 98.50 203 ILE A O 1
ATOM 1534 N N . ILE A 1 204 ? -8.835 3.412 -1.412 1.00 98.31 204 ILE A N 1
ATOM 1535 C CA . ILE A 1 204 ? -8.700 1.956 -1.323 1.00 98.31 204 ILE A CA 1
ATOM 1536 C C . ILE A 1 204 ? -7.602 1.591 -0.332 1.00 98.31 204 ILE A C 1
ATOM 1538 O O . ILE A 1 204 ? -6.470 2.060 -0.435 1.00 98.31 204 ILE A O 1
ATOM 1542 N N . ILE A 1 205 ? -7.938 0.720 0.616 1.00 97.75 205 ILE A N 1
ATOM 1543 C CA . ILE A 1 205 ? -7.002 0.143 1.578 1.00 97.75 205 ILE A CA 1
ATOM 1544 C C . ILE A 1 205 ? -6.623 -1.261 1.111 1.00 97.75 205 ILE A C 1
ATOM 1546 O O . ILE A 1 205 ? -7.453 -2.171 1.110 1.00 97.75 205 ILE A O 1
ATOM 1550 N N . GLY A 1 206 ? -5.367 -1.427 0.710 1.00 95.50 206 GLY A N 1
ATOM 1551 C CA . GLY A 1 206 ? -4.765 -2.696 0.320 1.00 95.50 206 GLY A CA 1
ATOM 1552 C C . GLY A 1 206 ? -3.672 -3.159 1.283 1.00 95.50 206 GLY A C 1
ATOM 1553 O O . GLY A 1 206 ? -3.552 -2.683 2.414 1.00 95.50 206 GLY A O 1
ATOM 1554 N N . GLY A 1 207 ? -2.857 -4.105 0.818 1.00 90.94 207 GLY A N 1
ATOM 1555 C CA . GLY A 1 207 ? -1.838 -4.769 1.631 1.00 90.94 207 GLY A CA 1
ATOM 1556 C C . GLY A 1 207 ? -2.411 -5.832 2.578 1.00 90.94 207 GLY A C 1
ATOM 1557 O O . GLY A 1 207 ? -3.617 -6.070 2.638 1.00 90.94 207 GLY A O 1
ATOM 1558 N N . GLY A 1 208 ? -1.529 -6.506 3.321 1.00 89.56 208 GLY A N 1
ATOM 1559 C CA . GLY A 1 208 ? -1.893 -7.655 4.161 1.00 89.56 208 GLY A CA 1
ATOM 1560 C C . GLY A 1 208 ? -2.871 -7.343 5.301 1.00 89.56 208 GLY A C 1
ATOM 1561 O O . GLY A 1 208 ? -3.520 -8.252 5.810 1.00 89.56 208 GLY A O 1
ATOM 1562 N N . VAL A 1 209 ? -3.010 -6.075 5.698 1.00 92.38 209 VAL A N 1
ATOM 1563 C CA . VAL A 1 209 ? -3.962 -5.653 6.739 1.00 92.38 209 VAL A CA 1
ATOM 1564 C C . VAL A 1 209 ? -5.390 -5.519 6.197 1.00 92.38 209 VAL A C 1
ATOM 1566 O O . VAL A 1 209 ? -6.341 -5.678 6.958 1.00 92.38 209 VAL A O 1
ATOM 1569 N N . ALA A 1 210 ? -5.574 -5.307 4.888 1.00 91.50 210 ALA A N 1
ATOM 1570 C CA . ALA A 1 210 ? -6.898 -5.124 4.283 1.00 91.50 210 ALA A CA 1
ATOM 1571 C C . ALA A 1 210 ? -7.845 -6.325 4.480 1.00 91.50 210 ALA A C 1
ATOM 1573 O O . ALA A 1 210 ? -9.064 -6.155 4.458 1.00 91.50 210 ALA A O 1
ATOM 1574 N N . GLY A 1 211 ? -7.301 -7.522 4.734 1.00 90.00 211 GLY A N 1
ATOM 1575 C CA . GLY A 1 211 ? -8.086 -8.712 5.074 1.00 90.00 211 GLY A CA 1
ATOM 1576 C C . GLY A 1 211 ? -8.929 -8.565 6.347 1.00 90.00 211 GLY A C 1
ATOM 1577 O O . GLY A 1 211 ? -9.956 -9.214 6.452 1.00 90.00 211 GLY A O 1
ATOM 1578 N N . ALA A 1 212 ? -8.556 -7.667 7.265 1.00 92.81 212 ALA A N 1
ATOM 1579 C CA . ALA A 1 212 ? -9.307 -7.377 8.490 1.00 92.81 212 ALA A CA 1
ATOM 1580 C C . ALA A 1 212 ? -10.208 -6.132 8.375 1.00 92.81 212 ALA A C 1
ATOM 1582 O O . ALA A 1 212 ? -10.616 -5.557 9.383 1.00 92.81 212 ALA A O 1
ATOM 1583 N N . SER A 1 213 ? -10.481 -5.671 7.150 1.00 95.00 213 SER A N 1
ATOM 1584 C CA . SER A 1 213 ? -11.172 -4.402 6.879 1.00 95.00 213 SER A CA 1
ATOM 1585 C C . SER A 1 213 ? -12.532 -4.252 7.555 1.00 95.00 213 SER A C 1
ATOM 1587 O O . SER A 1 213 ? -12.877 -3.137 7.951 1.00 95.00 213 SER A O 1
ATOM 1589 N N . GLU A 1 214 ? -13.279 -5.339 7.741 1.00 95.50 214 GLU A N 1
ATOM 1590 C CA . GLU A 1 214 ? -14.570 -5.319 8.437 1.00 95.50 214 GLU A CA 1
ATOM 1591 C C . GLU A 1 214 ? -14.470 -4.784 9.873 1.00 95.50 214 GLU A C 1
ATOM 1593 O O . GLU A 1 214 ? -15.370 -4.081 10.328 1.00 95.50 214 GLU A O 1
ATOM 1598 N N . TRP A 1 215 ? -13.336 -5.004 10.544 1.00 96.31 215 TRP A N 1
ATOM 1599 C CA . TRP A 1 215 ? -13.139 -4.614 11.939 1.00 96.31 215 TRP A CA 1
ATOM 1600 C C . TRP A 1 215 ? -12.682 -3.165 12.122 1.00 96.31 215 TRP A C 1
ATOM 1602 O O . TRP A 1 215 ? -12.899 -2.592 13.186 1.00 96.31 215 TRP A O 1
ATOM 1612 N N . PHE A 1 216 ? -12.057 -2.546 11.112 1.00 97.75 216 PHE A N 1
ATOM 1613 C CA . PHE A 1 216 ? -11.480 -1.200 11.259 1.00 97.75 216 PHE A CA 1
ATOM 1614 C C . PHE A 1 216 ? -12.029 -0.147 10.287 1.00 97.75 216 PHE A C 1
ATOM 1616 O O . PHE A 1 216 ? -12.028 1.040 10.619 1.00 97.75 216 PHE A O 1
ATOM 1623 N N . LEU A 1 217 ? -12.535 -0.518 9.103 1.00 98.00 217 LEU A N 1
ATOM 1624 C CA . LEU A 1 217 ? -13.075 0.467 8.155 1.00 98.00 217 LEU A CA 1
ATOM 1625 C C . LEU A 1 217 ? -14.347 1.173 8.645 1.00 98.00 217 LEU A C 1
ATOM 1627 O O . LEU A 1 217 ? -14.456 2.376 8.394 1.00 98.00 217 LEU A O 1
ATOM 1631 N N . PRO A 1 218 ? -15.302 0.525 9.345 1.00 98.00 218 PRO A N 1
ATOM 1632 C CA . PRO A 1 218 ? -16.448 1.240 9.908 1.00 98.00 218 PRO A CA 1
ATOM 1633 C C . PRO A 1 218 ? -16.020 2.368 10.857 1.00 98.00 218 PRO A C 1
ATOM 1635 O O . PRO A 1 218 ? -16.504 3.499 10.744 1.00 98.00 218 PRO A O 1
ATOM 1638 N N . ALA A 1 219 ? -15.048 2.087 11.728 1.00 98.12 219 ALA A N 1
ATOM 1639 C CA . ALA A 1 219 ? -14.463 3.064 12.638 1.00 98.12 219 ALA A CA 1
ATOM 1640 C C . ALA A 1 219 ? -13.731 4.181 11.885 1.00 98.12 219 ALA A C 1
ATOM 1642 O O . ALA A 1 219 ? -13.981 5.358 12.150 1.00 98.12 219 ALA A O 1
ATOM 1643 N N . ALA A 1 220 ? -12.914 3.829 10.885 1.00 98.38 220 ALA A N 1
ATOM 1644 C CA . ALA A 1 220 ? -12.209 4.801 10.054 1.00 98.38 220 ALA A CA 1
ATOM 1645 C C . ALA A 1 220 ? -13.172 5.757 9.334 1.00 98.38 220 ALA A C 1
ATOM 1647 O O . ALA A 1 220 ? -12.993 6.972 9.390 1.00 98.38 220 ALA A O 1
ATOM 1648 N N . ARG A 1 221 ? -14.240 5.237 8.714 1.00 98.19 221 ARG A N 1
ATOM 1649 C CA . ARG A 1 221 ? -15.259 6.053 8.031 1.00 98.19 221 ARG A CA 1
ATOM 1650 C C . ARG A 1 221 ? -15.959 7.003 9.001 1.00 98.19 221 ARG A C 1
ATOM 1652 O O . ARG A 1 221 ? -16.115 8.184 8.694 1.00 98.19 221 ARG A O 1
ATOM 1659 N N . ARG A 1 222 ? -16.374 6.509 10.175 1.00 97.50 222 ARG A N 1
ATOM 1660 C CA . ARG A 1 222 ? -17.025 7.333 11.206 1.00 97.50 222 ARG A CA 1
ATOM 1661 C C . ARG A 1 222 ? -16.088 8.438 11.695 1.00 97.50 222 ARG A C 1
ATOM 1663 O O . ARG A 1 222 ? -16.473 9.604 11.679 1.00 97.50 222 ARG A O 1
ATOM 1670 N N . ALA A 1 223 ? -14.870 8.090 12.099 1.00 97.69 223 ALA A N 1
ATOM 1671 C CA . ALA A 1 223 ? -13.900 9.045 12.624 1.00 97.69 223 ALA A CA 1
ATOM 1672 C C . ALA A 1 223 ? -13.466 10.076 11.568 1.00 97.69 223 ALA A C 1
ATOM 1674 O O . ALA A 1 223 ? -13.351 11.260 11.891 1.00 97.69 223 ALA A O 1
ATOM 1675 N N . LEU A 1 224 ? -13.301 9.668 10.304 1.00 97.50 224 LEU A N 1
ATOM 1676 C CA . LEU A 1 224 ? -12.931 10.578 9.219 1.00 97.50 224 LEU A CA 1
ATOM 1677 C C . LEU A 1 224 ? -14.040 11.594 8.938 1.00 97.50 224 LEU A C 1
ATOM 1679 O O . LEU A 1 224 ? -13.762 12.788 8.877 1.00 97.50 224 LEU A O 1
ATOM 1683 N N . ARG A 1 225 ? -15.303 11.152 8.860 1.00 96.12 225 ARG A N 1
ATOM 1684 C CA . ARG A 1 225 ? -16.455 12.059 8.705 1.00 96.12 225 ARG A CA 1
ATOM 1685 C C . ARG A 1 225 ? -16.518 13.107 9.813 1.00 96.12 225 ARG A C 1
ATOM 1687 O O . ARG A 1 225 ? -16.818 14.261 9.538 1.00 96.12 225 ARG A O 1
ATOM 1694 N N . LEU A 1 226 ? -16.216 12.724 11.057 1.00 95.50 226 LEU A N 1
ATOM 1695 C CA . LEU A 1 226 ? -16.169 13.666 12.180 1.00 95.50 226 LEU A CA 1
ATOM 1696 C C . LEU A 1 226 ? -15.037 14.691 12.030 1.00 95.50 226 LEU A C 1
ATOM 1698 O O . LEU A 1 226 ? -15.243 15.865 12.326 1.00 95.50 226 LEU A O 1
ATOM 1702 N N . ARG A 1 227 ? -13.860 14.257 11.566 1.00 95.31 227 ARG A N 1
ATOM 1703 C CA . ARG A 1 227 ? -12.680 15.118 11.362 1.00 95.31 227 ARG A CA 1
ATOM 1704 C C . ARG A 1 227 ? -12.844 16.069 10.177 1.00 95.31 227 ARG A C 1
ATOM 1706 O O . ARG A 1 227 ? -12.312 17.169 10.209 1.00 95.31 227 ARG A O 1
ATOM 1713 N N . LEU A 1 228 ? -13.610 15.665 9.168 1.00 95.38 228 LEU A N 1
ATOM 1714 C CA . LEU A 1 228 ? -13.879 16.438 7.955 1.00 95.38 228 LEU A CA 1
ATOM 1715 C C . LEU A 1 228 ? -15.217 17.197 7.998 1.00 95.38 228 LEU A C 1
ATOM 1717 O O . LEU A 1 228 ? -15.710 17.605 6.954 1.00 95.38 228 LEU A O 1
ATOM 1721 N N . ARG A 1 229 ? -15.817 17.418 9.179 1.00 90.31 229 ARG A N 1
ATOM 1722 C CA . ARG A 1 229 ? -17.114 18.123 9.308 1.00 90.31 229 ARG A CA 1
ATOM 1723 C C . ARG A 1 229 ? -17.132 19.507 8.654 1.00 90.31 229 ARG A C 1
ATOM 1725 O O . ARG A 1 229 ? -18.159 19.893 8.113 1.00 90.31 229 ARG A O 1
ATOM 1732 N N . SER A 1 230 ? -16.012 20.223 8.705 1.00 88.00 230 SER A N 1
ATOM 1733 C CA . SER A 1 230 ? -15.863 21.558 8.107 1.00 88.00 230 SER A CA 1
ATOM 1734 C C . SER A 1 230 ? -15.262 21.524 6.698 1.00 88.00 230 SER A C 1
ATOM 1736 O O . SER A 1 230 ? -14.905 22.566 6.160 1.00 88.00 230 SER A O 1
ATOM 1738 N N . TYR A 1 231 ? -15.085 20.338 6.111 1.00 88.94 231 TYR A N 1
ATOM 1739 C CA . TYR A 1 231 ? -14.520 20.185 4.778 1.00 88.94 231 TYR A CA 1
ATOM 1740 C C . TYR A 1 231 ? -15.644 20.077 3.743 1.00 88.94 231 TYR A C 1
ATOM 1742 O O . TYR A 1 231 ? -16.298 19.042 3.623 1.00 88.94 231 TYR A O 1
ATOM 1750 N N . GLU A 1 232 ? -15.856 21.153 2.986 1.00 83.94 232 GLU A N 1
ATOM 1751 C CA . GLU A 1 232 ? -17.009 21.313 2.086 1.00 83.94 232 GLU A CA 1
ATOM 1752 C C . GLU A 1 232 ? -17.115 20.237 0.999 1.00 83.94 232 GLU A C 1
ATOM 1754 O O . GLU A 1 232 ? -18.216 19.859 0.611 1.00 83.94 232 GLU A O 1
ATOM 1759 N N . ALA A 1 233 ? -15.986 19.696 0.529 1.00 83.62 233 ALA A N 1
ATOM 1760 C CA . ALA A 1 233 ? -15.991 18.652 -0.498 1.00 83.62 233 ALA A CA 1
ATOM 1761 C C . ALA A 1 233 ? -16.434 17.272 0.032 1.00 83.62 233 ALA A C 1
ATOM 1763 O O . ALA A 1 233 ? -16.567 16.331 -0.749 1.00 83.62 233 ALA A O 1
ATOM 1764 N N . GLY A 1 234 ? -16.677 17.145 1.341 1.00 85.38 234 GLY A N 1
ATOM 1765 C CA . GLY A 1 234 ? -17.182 15.929 1.963 1.00 85.38 234 GLY A CA 1
ATOM 1766 C C . GLY A 1 234 ? -16.122 14.849 2.188 1.00 85.38 234 GLY A C 1
ATOM 1767 O O . GLY A 1 234 ? -14.922 15.033 1.985 1.00 85.38 234 GLY A O 1
ATOM 1768 N N . CYS A 1 235 ? -16.580 13.695 2.673 1.00 91.12 235 CYS A N 1
ATOM 1769 C CA . CYS A 1 235 ? -15.724 12.552 2.973 1.00 91.12 235 CYS A CA 1
ATOM 1770 C C . CYS A 1 235 ? -15.742 11.564 1.796 1.00 91.12 235 CYS A C 1
ATOM 1772 O O . CYS A 1 235 ? -16.828 11.077 1.467 1.00 91.12 235 CYS A O 1
ATOM 1774 N N . PRO A 1 236 ? -14.584 11.207 1.213 1.00 94.75 236 PRO A N 1
ATOM 1775 C CA . PRO A 1 236 ? -14.527 10.208 0.152 1.00 94.75 236 PRO A CA 1
ATOM 1776 C C . PRO A 1 236 ? -14.952 8.834 0.666 1.00 94.75 236 PRO A C 1
ATOM 1778 O O . PRO A 1 236 ? -14.877 8.533 1.867 1.00 94.75 236 PRO A O 1
ATOM 1781 N N . GLU A 1 237 ? -15.376 7.976 -0.257 1.00 95.38 237 GLU A N 1
ATOM 1782 C CA . GLU A 1 237 ? -15.665 6.590 0.075 1.00 95.38 237 GLU A CA 1
ATOM 1783 C C . GLU A 1 237 ? -14.369 5.831 0.389 1.00 95.38 237 GLU A C 1
ATOM 1785 O O . GLU A 1 237 ? -13.359 5.995 -0.291 1.00 95.38 237 GLU A O 1
ATOM 1790 N N . ILE A 1 238 ? -14.395 4.985 1.423 1.00 98.00 238 ILE A N 1
ATOM 1791 C CA . ILE A 1 238 ? -13.265 4.127 1.800 1.00 98.00 238 ILE A CA 1
ATOM 1792 C C . ILE A 1 238 ? -13.666 2.672 1.593 1.00 98.00 238 ILE A C 1
ATOM 1794 O O . ILE A 1 238 ? -14.651 2.229 2.195 1.00 98.00 238 ILE A O 1
ATOM 1798 N N . ARG A 1 239 ? -12.888 1.907 0.824 1.00 97.56 239 ARG A N 1
ATOM 1799 C CA . ARG A 1 239 ? -13.104 0.468 0.607 1.00 97.56 239 ARG A CA 1
ATOM 1800 C C . ARG A 1 239 ? -11.827 -0.341 0.805 1.00 97.56 239 ARG A C 1
ATOM 1802 O O . ARG A 1 239 ? -10.722 0.194 0.788 1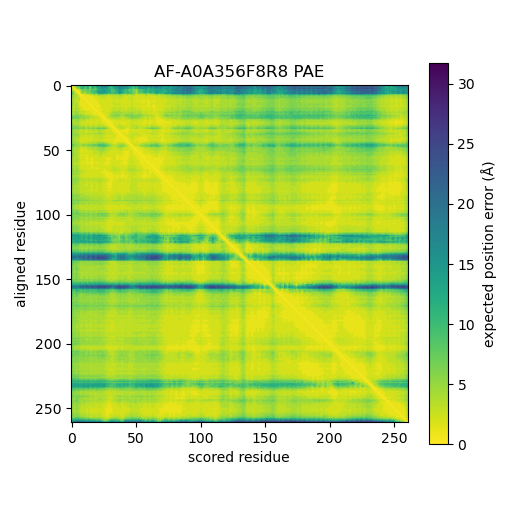.00 97.56 239 ARG A O 1
ATOM 1809 N N . ALA A 1 240 ? -11.994 -1.644 0.996 1.00 97.19 240 ALA A N 1
ATOM 1810 C CA . ALA A 1 240 ? -10.891 -2.590 0.907 1.00 97.19 240 ALA A CA 1
ATOM 1811 C C . ALA A 1 240 ? -10.536 -2.859 -0.565 1.00 97.19 240 ALA A C 1
ATOM 1813 O O . ALA A 1 240 ? -11.391 -2.739 -1.443 1.00 97.19 240 ALA A O 1
ATOM 1814 N N . ALA A 1 241 ? -9.284 -3.232 -0.819 1.00 96.56 241 ALA A N 1
ATOM 1815 C CA . ALA A 1 241 ? -8.803 -3.632 -2.138 1.00 96.56 241 ALA A CA 1
ATOM 1816 C C . ALA A 1 241 ? -9.588 -4.834 -2.693 1.00 96.56 241 ALA A C 1
ATOM 1818 O O . ALA A 1 241 ? -9.737 -5.856 -2.016 1.00 96.56 241 ALA A O 1
ATOM 1819 N N . GLY A 1 242 ? -10.066 -4.721 -3.935 1.00 95.38 242 GLY A N 1
ATOM 1820 C CA . GLY A 1 242 ? -10.857 -5.757 -4.600 1.00 95.38 242 GLY A CA 1
ATOM 1821 C C . GLY A 1 242 ? -10.005 -6.886 -5.1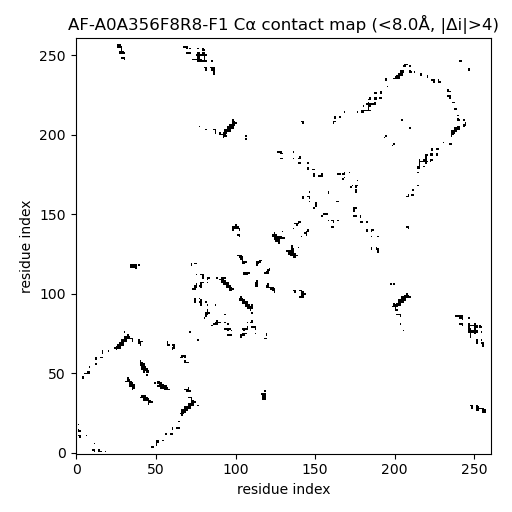81 1.00 95.38 242 GLY A C 1
ATOM 1822 O O . GLY A 1 242 ? -10.418 -8.044 -5.160 1.00 95.38 242 GLY A O 1
ATOM 1823 N N . LEU A 1 243 ? -8.789 -6.578 -5.642 1.00 95.31 243 LEU A N 1
ATOM 1824 C CA . LEU A 1 243 ? -7.858 -7.545 -6.237 1.00 95.31 243 LEU A CA 1
ATOM 1825 C C . LEU A 1 243 ? -7.030 -8.297 -5.188 1.00 95.31 243 LEU A C 1
ATOM 1827 O O . LEU A 1 243 ? -6.286 -9.221 -5.530 1.00 95.31 243 LEU A O 1
ATOM 1831 N N . LYS A 1 244 ? -7.160 -7.930 -3.906 1.00 91.94 244 LYS A N 1
ATOM 1832 C CA . LYS A 1 244 ? -6.476 -8.569 -2.772 1.00 91.94 244 LYS A CA 1
ATOM 1833 C C . LYS A 1 244 ? -4.964 -8.687 -3.036 1.00 91.94 244 LYS A C 1
ATOM 1835 O O . LYS A 1 244 ? -4.294 -7.684 -3.266 1.00 91.94 244 LYS A O 1
ATOM 1840 N N . ALA A 1 245 ? -4.423 -9.908 -3.024 1.00 89.25 245 ALA A N 1
ATOM 1841 C CA . ALA A 1 245 ? -3.002 -10.183 -3.229 1.00 89.25 245 ALA A CA 1
ATOM 1842 C C . ALA A 1 245 ? -2.509 -9.906 -4.664 1.00 89.25 245 ALA A C 1
ATOM 1844 O O . ALA A 1 245 ? -1.304 -9.808 -4.876 1.00 89.25 245 ALA A O 1
ATOM 1845 N N . TYR A 1 246 ? -3.411 -9.764 -5.640 1.00 93.94 246 TYR A N 1
ATOM 1846 C CA . TYR A 1 246 ? -3.058 -9.597 -7.053 1.00 93.94 246 TYR A CA 1
ATOM 1847 C C . TYR A 1 246 ? -2.983 -8.135 -7.506 1.00 93.94 246 TYR A C 1
ATOM 1849 O O . TYR A 1 246 ? -2.598 -7.885 -8.647 1.00 93.94 246 TYR A O 1
ATOM 1857 N N . ALA A 1 247 ? -3.319 -7.168 -6.642 1.00 95.00 247 ALA A N 1
ATOM 1858 C CA . ALA A 1 247 ? -3.361 -5.750 -7.009 1.00 95.00 247 ALA A CA 1
ATOM 1859 C C . ALA A 1 247 ? -2.021 -5.248 -7.581 1.00 95.00 247 ALA A C 1
ATOM 1861 O O . ALA A 1 247 ? -2.003 -4.609 -8.632 1.00 95.00 247 ALA A O 1
ATOM 1862 N N . GLY A 1 248 ? -0.907 -5.592 -6.920 1.00 94.75 248 GLY A N 1
ATOM 1863 C CA . GLY A 1 248 ? 0.449 -5.234 -7.353 1.00 94.75 248 GLY A CA 1
ATOM 1864 C C . GLY A 1 248 ? 0.794 -5.829 -8.716 1.00 94.75 248 GLY A C 1
ATOM 1865 O O . GLY A 1 248 ? 1.029 -5.089 -9.668 1.00 94.75 248 GLY A O 1
ATOM 1866 N N . ALA A 1 249 ? 0.712 -7.155 -8.848 1.00 94.44 249 ALA A N 1
ATOM 1867 C CA . ALA A 1 249 ? 1.041 -7.843 -10.095 1.00 94.44 249 ALA A CA 1
ATOM 1868 C C . ALA A 1 249 ? 0.196 -7.344 -11.283 1.00 94.44 249 ALA A C 1
ATOM 1870 O O . ALA A 1 249 ? 0.730 -7.080 -12.362 1.00 94.44 249 ALA A O 1
ATOM 1871 N N . ALA A 1 250 ? -1.113 -7.158 -11.080 1.00 96.00 250 ALA A N 1
ATOM 1872 C CA . ALA A 1 250 ? -2.013 -6.652 -12.111 1.00 96.00 250 ALA A CA 1
ATOM 1873 C C . ALA A 1 250 ? -1.649 -5.223 -12.539 1.00 96.00 250 ALA A C 1
ATOM 1875 O O . ALA A 1 250 ? -1.552 -4.937 -13.732 1.00 96.00 250 ALA A O 1
ATOM 1876 N N . GLY A 1 251 ? -1.409 -4.321 -11.585 1.00 96.94 251 GLY A N 1
ATOM 1877 C CA . GLY A 1 251 ? -1.044 -2.946 -11.907 1.00 96.94 251 GLY A CA 1
ATOM 1878 C C . GLY A 1 251 ? 0.356 -2.795 -12.490 1.00 96.94 251 GLY A C 1
ATOM 1879 O O . GLY A 1 251 ? 0.551 -1.959 -13.367 1.00 96.94 251 GLY A O 1
ATOM 1880 N N . ALA A 1 252 ? 1.319 -3.627 -12.089 1.00 96.12 252 ALA A N 1
ATOM 1881 C CA . ALA A 1 252 ? 2.635 -3.656 -12.719 1.00 96.12 252 ALA A CA 1
ATOM 1882 C C . ALA A 1 252 ? 2.532 -4.103 -14.184 1.00 96.12 252 ALA A C 1
ATOM 1884 O O . ALA A 1 252 ? 3.104 -3.456 -15.063 1.00 96.12 252 ALA A O 1
ATOM 1885 N N . ALA A 1 253 ? 1.753 -5.152 -14.468 1.00 95.56 253 ALA A N 1
ATOM 1886 C CA . ALA A 1 253 ? 1.496 -5.600 -15.835 1.00 95.56 253 ALA A CA 1
ATOM 1887 C C . ALA A 1 253 ? 0.815 -4.511 -16.685 1.00 95.56 253 ALA A C 1
ATOM 1889 O O . ALA A 1 253 ? 1.231 -4.274 -17.819 1.00 95.56 253 ALA A O 1
ATOM 1890 N N . LEU A 1 254 ? -0.179 -3.804 -16.132 1.00 95.69 254 LEU A N 1
ATOM 1891 C CA . LEU A 1 254 ? -0.823 -2.660 -16.791 1.00 95.69 254 LEU A CA 1
ATOM 1892 C C . LEU A 1 254 ? 0.175 -1.533 -17.080 1.00 95.69 254 LEU A C 1
ATOM 1894 O O . LEU A 1 254 ? 0.251 -1.067 -18.212 1.00 95.69 254 LEU A O 1
ATOM 1898 N N . SER A 1 255 ? 0.982 -1.148 -16.089 1.00 93.81 255 SER A N 1
ATOM 1899 C CA . SER A 1 255 ? 2.014 -0.122 -16.251 1.00 93.81 255 SER A CA 1
ATOM 1900 C C . SER A 1 255 ? 3.044 -0.494 -17.321 1.00 93.81 255 SER A C 1
ATOM 1902 O O . SER A 1 255 ? 3.491 0.387 -18.047 1.00 93.81 255 SER A O 1
ATOM 1904 N N . ALA A 1 256 ? 3.432 -1.770 -17.435 1.00 93.56 256 ALA A N 1
ATOM 1905 C CA . ALA A 1 256 ? 4.326 -2.241 -18.497 1.00 93.56 256 ALA A CA 1
ATOM 1906 C C . ALA A 1 256 ? 3.663 -2.176 -19.874 1.00 93.56 256 ALA A C 1
ATOM 1908 O O . ALA A 1 256 ? 4.273 -1.681 -20.822 1.00 93.56 256 ALA A O 1
ATOM 1909 N N . ARG A 1 257 ? 2.404 -2.609 -19.978 1.00 91.44 257 ARG A N 1
ATOM 1910 C CA . ARG A 1 257 ? 1.632 -2.543 -21.223 1.00 91.44 257 ARG A CA 1
ATOM 1911 C C . ARG A 1 257 ? 1.502 -1.113 -21.749 1.00 91.44 257 ARG A C 1
ATOM 1913 O O . ARG A 1 257 ? 1.668 -0.906 -22.942 1.00 91.44 257 ARG A O 1
ATOM 1920 N N . ASP A 1 258 ? 1.272 -0.137 -20.874 1.00 89.69 258 ASP A N 1
ATOM 1921 C CA . ASP A 1 258 ? 1.142 1.276 -21.259 1.00 89.69 258 ASP A CA 1
ATOM 1922 C C . ASP A 1 258 ? 2.424 1.866 -21.872 1.00 89.69 258 ASP A C 1
ATOM 1924 O O . ASP A 1 258 ? 2.365 2.908 -22.508 1.00 89.69 258 ASP A O 1
ATOM 1928 N N . THR A 1 259 ? 3.587 1.230 -21.683 1.00 84.25 259 THR A N 1
ATOM 1929 C CA . THR A 1 259 ? 4.854 1.681 -22.296 1.00 84.25 259 THR A CA 1
ATOM 1930 C C . THR A 1 259 ? 5.098 1.119 -23.696 1.00 84.25 259 THR A C 1
ATOM 1932 O O . THR A 1 259 ? 6.098 1.465 -24.318 1.00 84.25 259 THR A O 1
ATOM 1935 N N . LEU A 1 260 ? 4.233 0.215 -24.168 1.00 75.75 260 LEU A N 1
ATOM 1936 C CA . LEU A 1 260 ? 4.313 -0.375 -25.508 1.00 75.75 260 LEU A CA 1
ATOM 1937 C C . LEU A 1 260 ? 3.497 0.390 -26.562 1.00 75.75 260 LEU A C 1
ATOM 1939 O O . LEU A 1 260 ? 3.597 0.052 -27.740 1.00 75.75 260 LEU A O 1
ATOM 1943 N N . ILE A 1 261 ? 2.664 1.341 -26.133 1.00 53.22 261 ILE A N 1
ATOM 1944 C CA . ILE A 1 261 ? 1.762 2.151 -26.966 1.00 53.22 261 ILE A CA 1
ATOM 1945 C C . ILE A 1 261 ? 2.396 3.528 -27.147 1.00 53.22 261 ILE A C 1
ATOM 1947 O O . ILE A 1 261 ? 2.348 4.041 -28.285 1.00 53.22 261 ILE A O 1
#

Nearest PDB structures (foldseek):
  3vov-assembly1_B  TM=8.233E-01  e=7.062E-20  Thermus thermophilus HB8
  7p9y-assembly1_AAA  TM=8.524E-01  e=2.879E-17  Saccharomyces cerevisiae S288C
  5nck-assembly1_B  TM=8.863E-01  e=1.933E-16  Fusobacterium nucleatum
  5f7r-assembly1_A  TM=8.520E-01  e=3.112E-16  Listeria monocytogenes EGD-e
  6q26-assembly1_A  TM=8.514E-01  e=2.128E-14  Staphylococcus aureus

Foldseek 3Di:
DQDDLPDAPVRVLVSVLVVPQVDPAQEAFAEAAAFAAPQQQAACAHPSRRNRHGPSSQVSNCVRRVHRYGYDYLQQLLQLLCCVPKPNVVWQWEWEWAAEQFIFIWIHGNSHTDQDGRGGPDDLQQDAFPNDDGSHLGCCRHFVNLVVQLVVLVHDPDDPTVVVLLVCVVVVNPSSLVSLLVSLLRLLRSCLVVCVVRVTLAYEYAHPNLVSCVSRVVSNQVNNQVSCVVPPSGDHYYHYIGCHPCSNRSSSRVVGVVVVD